Protein AF-A0A0C3QLH1-F1 (afdb_monomer_lite)

Organism: NCBI:txid1051891

Secondary structure (DSSP, 8-state):
-------EEEEPP--------------------PPPP--------TT----HHHHHHHHHHTT-HHHHHHHHHHHHHS-HHHHHHHHHHHHHHHHHHHHHHHHHHHHHHHHHHHH--TTTTS-HHHHH-TTSHHHHHHHHHHHHHHHHHHSSTT-GGGHHHHHHHHHHHHHHHS-GGGTS-TTSPPEEEE-HHHHHHHSHHHHHHHHHIIIIIT---PPP-----

Structure (mmCIF, N/CA/C/O backbone):
data_AF-A0A0C3QLH1-F1
#
_entry.id   AF-A0A0C3QLH1-F1
#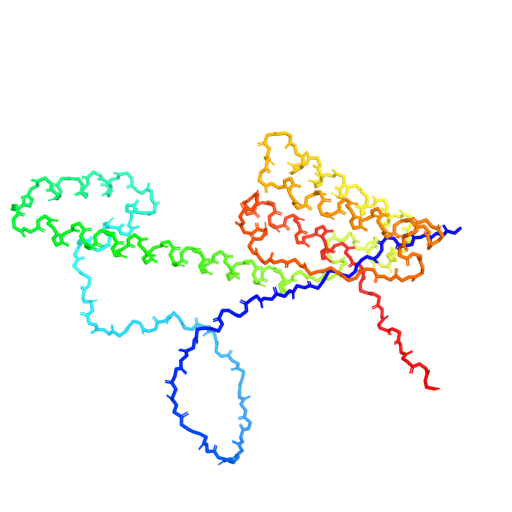
loop_
_atom_site.group_PDB
_atom_site.id
_atom_site.type_symbol
_atom_site.label_atom_id
_atom_site.label_alt_id
_atom_site.label_comp_id
_atom_site.label_asym_id
_atom_site.label_entity_id
_atom_site.label_seq_id
_atom_site.pdbx_PDB_ins_code
_atom_site.Cartn_x
_atom_site.Cartn_y
_atom_site.Cartn_z
_atom_site.occupancy
_atom_site.B_iso_or_equiv
_atom_site.auth_seq_id
_atom_site.auth_comp_id
_atom_site.auth_asym_id
_atom_site.auth_atom_id
_atom_site.pdbx_PDB_model_num
ATOM 1 N N . MET A 1 1 ? 24.870 -0.832 -23.456 1.00 26.55 1 MET A N 1
ATOM 2 C CA . MET A 1 1 ? 24.700 -1.620 -22.218 1.00 26.55 1 MET A CA 1
ATOM 3 C C . MET A 1 1 ? 23.316 -1.313 -21.671 1.00 26.55 1 MET A C 1
ATOM 5 O O . MET A 1 1 ? 23.137 -0.298 -21.014 1.00 26.55 1 MET A O 1
ATOM 9 N N . GLU A 1 2 ? 22.316 -2.106 -22.054 1.00 30.45 2 GLU A N 1
ATOM 10 C CA . GLU A 1 2 ? 20.944 -1.953 -21.558 1.00 30.45 2 GLU A CA 1
ATOM 11 C C . GLU A 1 2 ? 20.828 -2.681 -20.215 1.00 30.45 2 GLU A C 1
ATOM 13 O O . GLU A 1 2 ? 20.730 -3.904 -20.166 1.00 30.45 2 GLU A O 1
ATOM 18 N N . GLY A 1 3 ? 20.902 -1.929 -19.117 1.00 30.41 3 GLY A N 1
ATOM 19 C CA . GLY A 1 3 ? 20.600 -2.444 -17.785 1.00 30.41 3 GLY A CA 1
ATOM 20 C C . GLY A 1 3 ? 19.095 -2.649 -17.657 1.00 30.41 3 GLY A C 1
ATOM 21 O O . GLY A 1 3 ? 18.332 -1.688 -17.572 1.00 30.41 3 GLY A O 1
ATOM 22 N N . TYR A 1 4 ? 18.657 -3.903 -17.682 1.00 41.47 4 TYR A N 1
ATOM 23 C CA . TYR A 1 4 ? 17.269 -4.267 -17.439 1.00 41.47 4 TYR A CA 1
ATOM 24 C C . TYR A 1 4 ? 16.920 -3.946 -15.980 1.00 41.47 4 TYR A C 1
ATOM 26 O O . TYR A 1 4 ? 17.385 -4.625 -15.067 1.00 41.47 4 TYR A O 1
ATOM 34 N N . LEU A 1 5 ? 16.076 -2.933 -15.748 1.00 36.62 5 LEU A N 1
ATOM 35 C CA . LEU A 1 5 ? 15.410 -2.731 -14.456 1.00 36.62 5 LEU A CA 1
ATOM 36 C C . LEU A 1 5 ? 14.393 -3.849 -14.275 1.00 36.62 5 LEU A C 1
ATOM 38 O O . LEU A 1 5 ? 13.215 -3.752 -14.610 1.00 36.62 5 LEU A O 1
ATOM 42 N N . THR A 1 6 ? 14.907 -4.974 -13.831 1.00 43.41 6 THR A N 1
ATOM 43 C CA . THR A 1 6 ? 14.143 -6.163 -13.568 1.00 43.41 6 THR A CA 1
ATOM 44 C C . THR A 1 6 ? 14.597 -6.509 -12.162 1.00 43.41 6 THR A C 1
ATOM 46 O O . THR A 1 6 ? 15.665 -7.065 -11.965 1.00 43.41 6 THR A O 1
ATOM 49 N N . THR A 1 7 ? 13.840 -6.088 -11.156 1.00 42.34 7 THR A N 1
ATOM 50 C CA . THR A 1 7 ? 13.988 -6.530 -9.763 1.00 42.34 7 THR A CA 1
ATOM 51 C C . THR A 1 7 ? 12.985 -7.651 -9.528 1.00 42.34 7 THR A C 1
ATOM 53 O O . THR A 1 7 ? 11.940 -7.688 -10.179 1.00 42.34 7 THR A O 1
ATOM 56 N N . GLN A 1 8 ? 13.338 -8.657 -8.730 1.00 44.78 8 GLN A N 1
ATOM 57 C CA . GLN A 1 8 ? 12.348 -9.624 -8.257 1.00 44.78 8 GLN A CA 1
ATOM 58 C C . GLN A 1 8 ? 11.968 -9.202 -6.850 1.00 44.78 8 GLN A C 1
ATOM 60 O O . GLN A 1 8 ? 12.801 -9.203 -5.948 1.00 44.78 8 GLN A O 1
ATOM 65 N N . VAL A 1 9 ? 10.711 -8.802 -6.692 1.00 47.44 9 VAL A N 1
ATOM 66 C CA . VAL A 1 9 ? 10.134 -8.575 -5.373 1.00 47.44 9 VAL A CA 1
ATOM 67 C C . VAL A 1 9 ? 9.645 -9.922 -4.874 1.00 47.44 9 VAL A C 1
ATOM 69 O O . VAL A 1 9 ? 8.748 -10.526 -5.477 1.00 47.44 9 VAL A O 1
ATOM 72 N N . ARG A 1 10 ? 10.252 -10.402 -3.791 1.00 45.81 10 ARG A N 1
ATOM 73 C CA . ARG A 1 10 ? 9.762 -11.565 -3.066 1.00 45.81 10 ARG A CA 1
ATOM 74 C C . ARG A 1 10 ? 8.996 -11.071 -1.854 1.00 45.81 10 ARG A C 1
ATOM 76 O O . ARG A 1 10 ? 9.466 -10.240 -1.094 1.00 45.81 10 ARG A O 1
ATOM 83 N N . TRP A 1 11 ? 7.793 -11.589 -1.686 1.00 42.75 11 TRP A N 1
ATOM 84 C CA . TRP A 1 11 ? 6.928 -11.228 -0.575 1.00 42.75 11 TRP A CA 1
ATOM 85 C C . TRP A 1 11 ? 7.121 -12.278 0.510 1.00 42.75 11 TRP A C 1
ATOM 87 O O . TRP A 1 11 ? 6.922 -13.467 0.238 1.00 42.75 11 TRP A O 1
ATOM 97 N N . ARG A 1 12 ? 7.526 -11.871 1.714 1.00 35.44 12 ARG A N 1
ATOM 98 C CA . ARG A 1 12 ? 7.523 -12.755 2.881 1.00 35.44 12 ARG A CA 1
ATOM 99 C C . ARG A 1 12 ? 6.341 -12.381 3.756 1.00 35.44 12 ARG A C 1
ATOM 101 O O . ARG A 1 12 ? 6.142 -11.225 4.098 1.00 35.44 12 ARG A O 1
ATOM 108 N N . THR A 1 13 ? 5.553 -13.382 4.115 1.00 34.88 13 THR A N 1
ATOM 109 C CA . THR A 1 13 ? 4.571 -13.266 5.189 1.00 34.88 13 THR A CA 1
ATOM 110 C C . THR A 1 13 ? 5.295 -13.503 6.506 1.00 34.88 13 THR A C 1
ATOM 112 O O . THR A 1 13 ? 5.875 -14.579 6.681 1.00 34.88 13 THR A O 1
ATOM 115 N N . TRP A 1 14 ? 5.265 -12.549 7.435 1.00 32.25 14 TRP A N 1
ATOM 116 C CA . TRP A 1 14 ? 5.720 -12.828 8.793 1.00 32.25 14 TRP A CA 1
ATOM 117 C C . TRP A 1 14 ? 4.714 -13.788 9.443 1.00 32.25 14 TRP A C 1
ATOM 119 O O . TRP A 1 14 ? 3.556 -13.444 9.687 1.00 32.25 14 TRP A O 1
ATOM 129 N N . ASN A 1 15 ? 5.128 -15.041 9.646 1.00 33.44 15 ASN A N 1
ATOM 130 C CA . ASN A 1 15 ? 4.441 -15.937 10.563 1.00 33.44 15 ASN A CA 1
ATOM 131 C C . ASN A 1 15 ? 4.797 -15.454 11.966 1.00 33.44 15 ASN A C 1
ATOM 133 O O . ASN A 1 15 ? 5.912 -15.676 12.432 1.00 33.44 15 ASN A O 1
ATOM 137 N N . SER A 1 16 ? 3.860 -14.795 12.641 1.00 29.61 16 SER A N 1
ATOM 138 C CA . SER A 1 16 ? 3.919 -14.672 14.090 1.00 29.61 16 SER A CA 1
ATOM 139 C C . SER A 1 16 ? 3.695 -16.062 14.689 1.00 29.61 16 SER A C 1
ATOM 141 O O . SER A 1 16 ? 2.576 -16.475 14.990 1.00 29.61 16 SER A O 1
ATOM 143 N N . GLU A 1 17 ? 4.782 -16.821 14.819 1.00 28.77 17 GLU A N 1
ATOM 144 C CA . GLU A 1 17 ? 4.852 -17.969 15.713 1.00 28.77 17 GLU A CA 1
ATOM 145 C C . GLU A 1 17 ? 4.630 -17.461 17.142 1.00 28.77 17 GLU A C 1
ATOM 147 O O . GLU A 1 17 ? 5.546 -17.028 17.838 1.00 28.77 17 GLU A O 1
ATOM 152 N N . LEU A 1 18 ? 3.373 -17.478 17.583 1.00 28.84 18 LEU A N 1
ATOM 153 C CA . LEU A 1 18 ? 3.070 -17.533 19.004 1.00 28.84 18 LEU A CA 1
ATOM 154 C C . LEU A 1 18 ? 3.466 -18.936 19.496 1.00 28.84 18 LEU A C 1
ATOM 156 O O . LEU A 1 18 ? 3.017 -19.924 18.907 1.00 28.84 18 LEU A O 1
ATOM 160 N N . PRO A 1 19 ? 4.282 -19.061 20.557 1.00 26.22 19 PRO A N 1
ATOM 161 C CA . PRO A 1 19 ? 4.680 -20.357 21.082 1.00 26.22 19 PRO A CA 1
ATOM 162 C C . PRO A 1 19 ? 3.475 -21.016 21.759 1.00 26.22 19 PRO A C 1
ATOM 164 O O . PRO A 1 19 ? 3.123 -20.700 22.894 1.00 26.22 19 PRO A O 1
ATOM 167 N N . LEU A 1 20 ? 2.832 -21.953 21.065 1.00 29.03 20 LEU A N 1
ATOM 168 C CA . LEU A 1 20 ? 1.943 -22.917 21.701 1.00 29.03 20 LEU A CA 1
ATOM 169 C C . LEU A 1 20 ? 2.814 -24.040 22.265 1.00 29.03 20 LEU A C 1
ATOM 171 O O . LEU A 1 20 ? 3.250 -24.944 21.554 1.00 29.03 20 LEU A O 1
ATOM 175 N N . HIS A 1 21 ? 3.108 -23.952 23.560 1.00 28.12 21 HIS A N 1
ATOM 176 C CA . HIS A 1 21 ? 3.690 -25.057 24.308 1.00 28.12 21 HIS A CA 1
ATOM 177 C C . HIS A 1 21 ? 2.771 -26.287 24.258 1.00 28.12 21 HIS A C 1
ATOM 179 O O . HIS A 1 21 ? 1.633 -26.226 24.714 1.00 28.12 21 HIS A O 1
ATOM 185 N N . GLY A 1 22 ? 3.345 -27.409 23.812 1.00 31.25 22 GLY A N 1
ATOM 186 C CA . GLY A 1 22 ? 2.992 -28.766 24.231 1.00 31.25 22 GLY A CA 1
ATOM 187 C C . GLY A 1 22 ? 1.836 -29.434 23.488 1.00 31.25 22 GLY A C 1
ATOM 188 O O . GLY A 1 22 ? 0.693 -29.024 23.632 1.00 31.25 22 GLY A O 1
ATOM 189 N N . ILE A 1 23 ? 2.147 -30.518 22.764 1.00 28.67 23 ILE A N 1
ATOM 190 C CA . ILE A 1 23 ? 1.524 -31.866 22.808 1.00 28.67 23 ILE A CA 1
ATOM 191 C C . ILE A 1 23 ? 2.196 -32.725 21.700 1.00 28.67 23 ILE A C 1
ATOM 193 O O . ILE A 1 23 ? 2.563 -32.177 20.660 1.00 28.67 23 ILE A O 1
ATOM 197 N N . PRO A 1 24 ? 2.476 -34.025 21.937 1.00 29.08 24 PRO A N 1
ATOM 198 C CA . PRO A 1 24 ? 3.570 -34.740 21.282 1.00 29.08 24 PRO A CA 1
ATOM 199 C C . PRO A 1 24 ? 3.202 -35.428 19.957 1.00 29.08 24 PRO A C 1
ATOM 201 O O . PRO A 1 24 ? 2.040 -35.679 19.648 1.00 29.08 24 PRO A O 1
ATOM 204 N N . SER A 1 25 ? 4.272 -35.745 19.222 1.00 35.03 25 SER A N 1
ATOM 205 C CA . SER A 1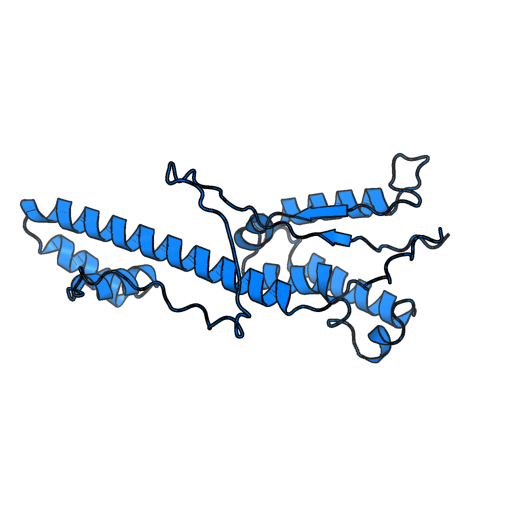 25 ? 4.351 -36.488 17.958 1.00 35.03 25 SER A CA 1
ATOM 206 C C . SER A 1 25 ? 3.614 -37.835 17.960 1.00 35.03 25 SER A C 1
ATOM 208 O O . SER A 1 25 ? 3.670 -38.564 18.950 1.00 35.03 25 SER A O 1
ATOM 210 N N . ALA A 1 26 ? 3.036 -38.206 16.813 1.00 30.05 26 ALA A N 1
ATOM 211 C CA . ALA A 1 26 ? 2.750 -39.595 16.456 1.00 30.05 26 ALA A CA 1
ATOM 212 C C . ALA A 1 26 ? 2.851 -39.805 14.932 1.00 30.05 26 ALA A C 1
ATOM 214 O O . ALA A 1 26 ? 2.303 -39.036 14.140 1.00 30.05 26 ALA A O 1
ATOM 215 N N . ASP A 1 27 ? 3.575 -40.859 14.564 1.00 26.73 27 ASP A N 1
ATOM 216 C CA . ASP A 1 27 ? 3.883 -41.324 13.216 1.00 26.73 27 ASP A CA 1
ATOM 217 C C . ASP A 1 27 ? 2.691 -41.958 12.459 1.00 26.73 27 ASP A C 1
ATOM 219 O O . ASP A 1 27 ? 1.884 -42.684 13.036 1.00 26.73 27 ASP A O 1
ATOM 223 N N . HIS A 1 28 ? 2.743 -41.814 11.121 1.00 28.23 28 HIS A N 1
ATOM 224 C CA . HIS A 1 28 ? 2.283 -42.763 10.076 1.00 28.23 28 HIS A CA 1
ATOM 225 C C . HIS A 1 28 ? 0.764 -42.888 9.731 1.00 28.23 28 HIS A C 1
ATOM 227 O O . HIS A 1 28 ? -0.087 -42.411 10.469 1.00 28.23 28 HIS A O 1
ATOM 233 N N . PRO A 1 29 ? 0.386 -43.405 8.529 1.00 44.25 29 PRO A N 1
ATOM 234 C CA . PRO A 1 29 ? 0.256 -42.627 7.287 1.00 44.25 29 PRO A CA 1
ATOM 235 C C . PRO A 1 29 ? -1.121 -42.808 6.581 1.00 44.25 29 PRO A C 1
ATOM 237 O O . PRO A 1 29 ? -1.986 -43.543 7.043 1.00 44.25 29 PRO A O 1
ATOM 240 N N . LEU A 1 30 ? -1.236 -42.213 5.381 1.00 31.61 30 LEU A N 1
ATOM 241 C CA . LEU A 1 30 ? -2.209 -42.440 4.289 1.00 31.61 30 LEU A CA 1
ATOM 242 C C . LEU A 1 30 ? -3.387 -41.454 4.144 1.00 31.61 30 LEU A C 1
ATOM 244 O O . LEU A 1 30 ? -3.953 -40.933 5.095 1.00 31.61 30 LEU A O 1
ATOM 248 N N . HIS A 1 31 ? -3.769 -41.323 2.870 1.00 28.86 31 HIS A N 1
ATOM 249 C CA . HIS A 1 31 ? -5.026 -40.847 2.288 1.00 28.86 31 HIS A CA 1
ATOM 250 C C . HIS A 1 31 ? -5.094 -39.447 1.647 1.00 28.86 31 HIS A C 1
ATOM 252 O O . HIS A 1 31 ? -5.161 -38.405 2.293 1.00 28.86 31 HIS A O 1
ATOM 258 N N . VAL A 1 32 ? -5.156 -39.508 0.309 1.00 42.62 32 VAL A N 1
ATOM 259 C CA . VAL A 1 32 ? -5.751 -38.581 -0.667 1.00 42.62 32 VAL A CA 1
ATOM 260 C C . VAL A 1 32 ? -6.733 -37.594 -0.024 1.00 42.62 32 VAL A C 1
ATOM 262 O O . VAL A 1 32 ? -7.780 -38.003 0.475 1.00 42.62 32 VAL A O 1
ATOM 265 N N . ARG A 1 33 ? -6.421 -36.292 -0.076 1.00 30.50 33 ARG A N 1
ATOM 266 C CA . ARG A 1 33 ? -7.325 -35.218 0.357 1.00 30.50 33 ARG A CA 1
ATOM 267 C C . ARG A 1 33 ? -7.884 -34.447 -0.840 1.00 30.50 33 ARG A C 1
ATOM 269 O O . ARG A 1 33 ? -7.149 -33.953 -1.688 1.00 30.50 33 ARG A O 1
ATOM 276 N N . THR A 1 34 ? -9.208 -34.372 -0.849 1.00 37.31 34 THR A N 1
ATOM 277 C CA . THR A 1 34 ? -10.099 -33.472 -1.591 1.00 37.31 34 THR A CA 1
ATOM 278 C C . THR A 1 34 ? -9.712 -31.985 -1.473 1.00 37.31 34 THR A C 1
ATOM 280 O O . THR A 1 34 ? -8.974 -31.618 -0.555 1.00 37.31 34 THR A O 1
ATOM 283 N N . PRO A 1 35 ? -10.209 -31.115 -2.381 1.00 35.00 35 PRO A N 1
ATOM 284 C CA . PRO A 1 35 ? -9.862 -29.691 -2.416 1.00 35.00 35 PRO A CA 1
ATOM 285 C C . PRO A 1 35 ? -10.222 -28.960 -1.109 1.00 35.00 35 PRO A C 1
ATOM 287 O O . PRO A 1 35 ? -11.210 -29.319 -0.462 1.00 35.00 35 PRO A O 1
ATOM 290 N N . PRO A 1 36 ? -9.447 -27.933 -0.705 1.00 37.72 36 PRO A N 1
ATOM 291 C CA . PRO A 1 36 ? -9.661 -27.247 0.557 1.00 37.72 36 PRO A CA 1
ATOM 292 C C . PRO A 1 36 ? -10.942 -26.413 0.515 1.00 37.72 36 PRO A C 1
ATOM 294 O O . PRO A 1 36 ? -11.201 -25.652 -0.417 1.00 37.72 36 PRO A O 1
ATOM 297 N N . HIS A 1 37 ? -11.728 -26.576 1.572 1.00 38.28 37 HIS A N 1
ATOM 298 C CA . HIS A 1 37 ? -12.912 -25.800 1.884 1.00 38.28 37 HIS A CA 1
ATOM 299 C C . HIS A 1 37 ? -12.589 -24.299 1.964 1.00 38.28 37 HIS A C 1
ATOM 301 O O . HIS A 1 37 ? -11.546 -23.896 2.479 1.00 38.28 37 HIS A O 1
ATOM 307 N N . THR A 1 38 ? -13.528 -23.475 1.495 1.00 39.38 38 THR A N 1
ATOM 308 C CA . THR A 1 38 ? -13.668 -22.061 1.872 1.00 39.38 38 THR A CA 1
ATOM 309 C C . THR A 1 38 ? -13.380 -21.875 3.364 1.00 39.38 38 THR A C 1
ATOM 311 O O . THR A 1 38 ? -13.923 -22.655 4.153 1.00 39.38 38 THR A O 1
ATOM 314 N N . PRO A 1 39 ? -12.582 -20.872 3.781 1.00 34.34 39 PRO A N 1
ATOM 315 C CA . PRO A 1 39 ? -12.346 -20.621 5.194 1.00 34.34 39 PRO A CA 1
ATOM 316 C C . PRO A 1 39 ? -13.683 -20.288 5.851 1.00 34.34 39 PRO A C 1
ATOM 318 O O . PRO A 1 39 ? -14.264 -19.222 5.650 1.00 34.34 39 PRO A O 1
ATOM 321 N N . SER A 1 40 ? -14.195 -21.248 6.612 1.00 35.25 40 SER A N 1
ATOM 322 C CA . SER A 1 40 ? -15.283 -21.043 7.547 1.00 35.25 40 SER A CA 1
ATOM 323 C C . SER A 1 40 ? -14.892 -19.908 8.485 1.00 35.25 40 SER A C 1
ATOM 325 O O . SER A 1 40 ? -13.804 -19.932 9.067 1.00 35.25 40 SER A O 1
ATOM 327 N N . CYS A 1 41 ? -15.795 -18.934 8.626 1.00 30.59 41 CYS A N 1
ATOM 328 C CA . CYS A 1 41 ? -15.810 -17.989 9.739 1.00 30.59 41 CYS A CA 1
ATOM 329 C C . CYS A 1 41 ? -15.425 -18.755 11.018 1.00 30.59 41 CYS A C 1
ATOM 331 O O . CYS A 1 41 ? -15.972 -19.850 11.206 1.00 30.59 41 CYS A O 1
ATOM 333 N N . PRO A 1 42 ? -14.473 -18.275 11.844 1.00 33.50 42 PRO A N 1
ATOM 334 C CA . PRO A 1 42 ? -14.092 -18.992 13.050 1.00 33.50 42 PRO A CA 1
ATOM 335 C C . PRO A 1 42 ? -15.368 -19.307 13.821 1.00 33.50 42 PRO A C 1
ATOM 337 O O . PRO A 1 42 ? -16.143 -18.405 14.147 1.00 33.50 42 PRO A O 1
ATOM 340 N N . GLN A 1 43 ? -15.622 -20.602 14.020 1.00 37.34 43 GLN A N 1
ATOM 341 C CA . GLN A 1 43 ? -16.712 -21.069 14.855 1.00 37.34 43 GLN A CA 1
ATOM 342 C C . GLN A 1 43 ? -16.438 -20.517 16.249 1.00 37.34 43 GLN A C 1
ATOM 344 O O . GLN A 1 43 ? -15.626 -21.048 17.005 1.00 37.34 43 GLN A O 1
ATOM 349 N N . PHE A 1 44 ? -17.083 -19.396 16.558 1.00 39.84 44 PHE A N 1
ATOM 350 C CA . PHE A 1 44 ? -17.228 -18.926 17.917 1.00 39.84 44 PHE A CA 1
ATOM 351 C C . PHE A 1 44 ? -17.838 -20.083 18.704 1.00 39.84 44 PHE A C 1
ATOM 353 O O . PHE A 1 44 ? -18.947 -20.528 18.406 1.00 39.84 44 PHE A O 1
ATOM 360 N N . ALA A 1 45 ? -17.107 -20.582 19.699 1.00 33.59 45 ALA A N 1
ATOM 361 C CA . ALA A 1 45 ? -17.702 -21.419 20.725 1.00 33.59 45 ALA A CA 1
ATOM 362 C C . ALA A 1 45 ? -18.961 -20.694 21.257 1.00 33.59 45 ALA A C 1
ATOM 364 O O . ALA A 1 45 ? -18.881 -19.502 21.587 1.00 33.59 45 ALA A O 1
ATOM 365 N N . PRO A 1 46 ? -20.131 -21.355 21.316 1.00 37.84 46 PRO A N 1
ATOM 366 C CA . PRO A 1 46 ? -21.399 -20.702 21.600 1.00 37.84 46 PRO A CA 1
ATOM 367 C C . PRO A 1 46 ? -21.542 -20.511 23.111 1.00 37.84 46 PRO A C 1
ATOM 369 O O . PRO A 1 46 ? -22.278 -21.232 23.774 1.00 37.84 46 PRO A O 1
ATOM 372 N N . ILE A 1 47 ? -20.811 -19.554 23.679 1.00 43.25 47 ILE A N 1
ATOM 373 C CA . ILE A 1 47 ? -21.042 -19.107 25.065 1.00 43.25 47 ILE A CA 1
ATOM 374 C C . ILE A 1 47 ? -21.620 -17.686 25.099 1.00 43.25 47 ILE A C 1
ATOM 376 O O . ILE A 1 47 ? -22.252 -17.294 26.076 1.00 43.25 47 ILE A O 1
ATOM 380 N N . TRP A 1 48 ? -21.542 -16.938 24.000 1.00 39.06 48 TRP A N 1
ATOM 381 C CA . TRP A 1 48 ? -22.080 -15.584 23.938 1.00 39.06 48 TRP A CA 1
ATOM 382 C C . TRP A 1 48 ? -23.370 -15.556 23.125 1.00 39.06 48 TRP A C 1
ATOM 384 O O . TRP A 1 48 ? -23.353 -15.426 21.903 1.00 39.06 48 TRP A O 1
ATOM 394 N N . ARG A 1 49 ? -24.517 -15.653 23.810 1.00 36.91 49 ARG A N 1
ATOM 395 C CA . ARG A 1 49 ? -25.750 -15.082 23.253 1.00 36.91 49 ARG A CA 1
ATOM 396 C C . ARG A 1 49 ? -25.513 -13.573 23.121 1.00 36.91 49 ARG A C 1
ATOM 398 O O . ARG A 1 49 ? -25.108 -12.970 24.117 1.00 36.91 49 ARG A O 1
ATOM 405 N N . PRO A 1 50 ? -25.728 -12.955 21.949 1.00 39.16 50 PRO A N 1
ATOM 406 C CA . PRO A 1 50 ? -25.557 -11.518 21.815 1.00 39.16 50 PRO A CA 1
ATOM 407 C C . PRO A 1 50 ? -26.612 -10.838 22.690 1.00 39.16 50 PRO A C 1
ATOM 409 O O . PRO A 1 50 ? -27.810 -10.933 22.427 1.00 39.16 50 PRO A O 1
ATOM 412 N N . SER A 1 51 ? -26.176 -10.190 23.769 1.00 50.62 51 SER A N 1
ATOM 413 C CA . SER A 1 51 ? -27.003 -9.169 24.398 1.00 50.62 51 SER A CA 1
ATOM 414 C C . SER A 1 51 ? -27.127 -7.996 23.413 1.00 50.62 51 SER A C 1
ATOM 416 O O . SER A 1 51 ? -26.180 -7.748 22.657 1.00 50.62 51 SER A O 1
ATOM 418 N N . PRO A 1 52 ? -28.260 -7.272 23.391 1.00 51.50 52 PRO A N 1
ATOM 419 C CA . PRO A 1 52 ? -28.466 -6.130 22.490 1.00 51.50 52 PRO A CA 1
ATOM 420 C C . PRO A 1 52 ? -27.295 -5.124 22.511 1.00 51.50 52 PRO A C 1
ATOM 422 O O . PRO A 1 52 ? -26.893 -4.619 21.467 1.00 51.50 52 PRO A O 1
ATOM 425 N N . ASN A 1 53 ? -26.631 -4.977 23.661 1.00 60.84 53 ASN A N 1
ATOM 426 C CA . ASN A 1 53 ? -25.472 -4.103 23.858 1.00 60.84 53 ASN A CA 1
ATOM 427 C C . ASN A 1 53 ? -24.225 -4.470 23.021 1.00 60.84 53 ASN A C 1
ATOM 429 O O . ASN A 1 53 ? -23.388 -3.608 22.785 1.00 60.84 53 ASN A O 1
ATOM 433 N N . ILE A 1 54 ? -24.036 -5.725 22.590 1.00 59.94 54 ILE A N 1
ATOM 434 C CA . ILE A 1 54 ? -22.831 -6.127 21.827 1.00 59.94 54 ILE A CA 1
ATOM 435 C C . ILE A 1 54 ? -22.926 -5.682 20.362 1.00 59.94 54 ILE A C 1
ATOM 437 O O . ILE A 1 54 ? -21.917 -5.303 19.765 1.00 59.94 54 ILE A O 1
ATOM 441 N N . VAL A 1 55 ? -24.133 -5.703 19.791 1.00 61.06 55 VAL A N 1
ATOM 442 C CA . VAL A 1 55 ? -24.380 -5.281 18.404 1.00 61.06 55 VAL A CA 1
ATOM 443 C C . VAL A 1 55 ? -24.176 -3.773 18.267 1.00 61.06 55 VAL A C 1
ATOM 445 O O . VAL A 1 55 ? -23.450 -3.343 17.372 1.00 61.06 55 VAL A O 1
ATOM 448 N N . GLU A 1 56 ? -24.711 -2.994 19.209 1.00 60.12 56 GLU A N 1
ATOM 449 C CA . GLU A 1 56 ? -24.515 -1.540 19.266 1.00 60.12 56 GLU A CA 1
ATOM 450 C C . GLU A 1 56 ? -23.033 -1.171 19.431 1.00 60.12 56 GLU A C 1
ATOM 452 O O . GLU A 1 56 ? -22.528 -0.293 18.737 1.00 60.12 56 GLU A O 1
ATOM 457 N N . LEU A 1 5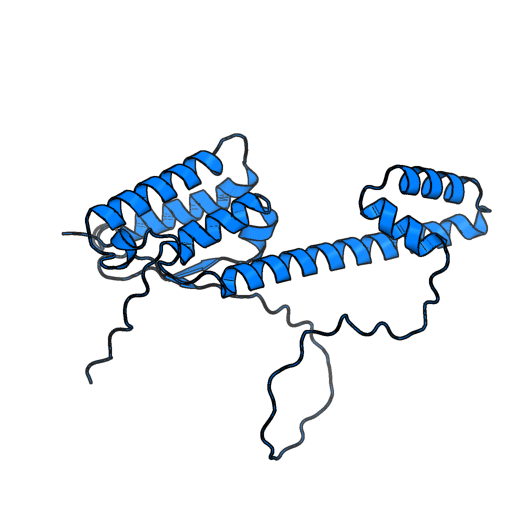7 ? -22.279 -1.891 20.271 1.00 60.66 57 LEU A N 1
ATOM 458 C CA . LEU A 1 57 ? -20.836 -1.660 20.409 1.00 60.66 57 LEU A CA 1
ATOM 459 C C . LEU A 1 57 ? -20.067 -1.942 19.109 1.00 60.66 57 LEU A C 1
ATOM 461 O O . LEU A 1 57 ? -19.155 -1.193 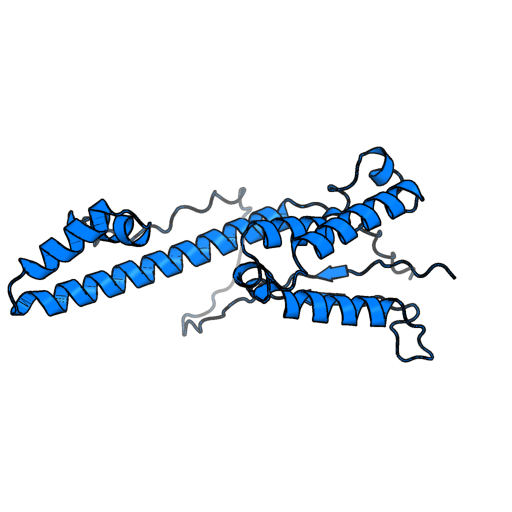18.762 1.00 60.66 57 LEU A O 1
ATOM 465 N N . GLY A 1 58 ? -20.435 -2.989 18.367 1.00 60.94 58 GLY A N 1
ATOM 466 C CA . GLY A 1 58 ? -19.843 -3.282 17.059 1.00 60.94 58 GLY A CA 1
ATOM 467 C C . GLY A 1 58 ? -20.140 -2.203 16.011 1.00 60.94 58 GLY A C 1
ATOM 468 O O . GLY A 1 58 ? -19.242 -1.805 15.269 1.00 60.94 58 GLY A O 1
ATOM 469 N N . GLN A 1 59 ? -21.374 -1.693 15.984 1.00 66.25 59 GLN A N 1
ATOM 470 C CA . GLN A 1 59 ? -21.803 -0.613 15.086 1.00 66.25 59 GLN A CA 1
ATOM 471 C C . GLN A 1 59 ? -21.112 0.715 15.420 1.00 66.25 59 GLN A C 1
ATOM 473 O O . GLN A 1 59 ? -20.630 1.402 14.521 1.00 66.25 59 GLN A O 1
ATOM 478 N N . PHE A 1 60 ? -20.951 1.029 16.707 1.00 65.00 60 PHE A N 1
ATOM 479 C CA . PHE A 1 60 ? -20.199 2.202 17.147 1.00 65.00 60 PHE A CA 1
ATOM 480 C C . PHE A 1 60 ? -18.749 2.181 16.645 1.00 65.00 60 PHE A C 1
ATOM 482 O O . PHE A 1 60 ? -18.268 3.164 16.080 1.00 65.00 60 PHE A O 1
ATOM 489 N N . PHE A 1 61 ? -18.041 1.054 16.781 1.00 69.69 61 PHE A N 1
ATOM 490 C CA . PHE A 1 61 ? -16.669 0.955 16.264 1.00 69.69 61 PHE A CA 1
ATOM 491 C C . PHE A 1 61 ? -16.598 0.938 14.730 1.00 69.69 61 PHE A C 1
ATOM 493 O O . PHE A 1 61 ? -15.577 1.340 14.162 1.00 69.69 61 PHE A O 1
ATOM 500 N N . ALA A 1 62 ? -17.698 0.585 14.061 1.00 67.38 62 ALA A N 1
ATOM 501 C CA . ALA A 1 62 ? -17.900 0.787 12.630 1.00 67.38 62 ALA A CA 1
ATOM 502 C C . ALA A 1 62 ? -18.236 2.246 12.240 1.00 67.38 62 ALA A C 1
ATOM 504 O O . ALA A 1 62 ? -18.560 2.493 11.082 1.00 67.38 62 ALA A O 1
ATOM 505 N N . GLN A 1 63 ? -18.086 3.206 13.166 1.00 75.12 63 GLN A N 1
ATOM 506 C CA . GLN A 1 63 ? -18.357 4.642 12.990 1.00 75.12 63 GLN A CA 1
ATOM 507 C C . GLN A 1 63 ? -19.847 4.991 12.813 1.00 75.12 63 GLN A C 1
ATOM 509 O O . GLN A 1 63 ? -20.173 6.026 12.234 1.00 75.12 63 GLN A O 1
ATOM 514 N N . ASP A 1 64 ? -20.762 4.167 13.329 1.00 78.06 64 ASP A N 1
ATOM 515 C CA . ASP A 1 64 ? -22.181 4.521 13.396 1.00 78.06 64 ASP A CA 1
ATOM 516 C C . ASP A 1 64 ? -22.428 5.555 14.511 1.00 78.06 64 ASP A C 1
ATOM 518 O O . ASP A 1 64 ? -22.239 5.288 15.704 1.00 78.06 64 ASP A O 1
ATOM 522 N N . ALA A 1 65 ? -22.859 6.754 14.110 1.00 75.88 65 ALA A N 1
ATOM 523 C CA . ALA A 1 65 ? -23.134 7.860 15.018 1.00 75.88 65 ALA A CA 1
ATOM 524 C C . ALA A 1 65 ? -24.284 7.555 15.994 1.00 75.88 65 ALA A C 1
ATOM 526 O O . ALA A 1 65 ? -24.197 7.933 17.163 1.00 75.88 65 ALA A O 1
ATOM 527 N N . ALA A 1 66 ? -25.323 6.835 15.554 1.00 77.69 66 ALA A N 1
ATOM 528 C CA . ALA A 1 66 ? -26.465 6.490 16.402 1.00 77.69 66 ALA A CA 1
ATOM 529 C C . ALA A 1 66 ? -26.052 5.514 17.515 1.00 77.69 66 ALA A C 1
ATOM 531 O O . ALA A 1 66 ? -26.450 5.666 18.672 1.00 77.69 66 ALA A O 1
ATOM 532 N N . ALA A 1 67 ? -25.174 4.567 17.183 1.00 74.81 67 ALA A N 1
ATOM 533 C CA . ALA A 1 67 ? -24.605 3.631 18.142 1.00 74.81 67 ALA A CA 1
ATOM 534 C C . ALA A 1 67 ? -23.679 4.319 19.166 1.00 74.81 67 ALA A C 1
ATOM 536 O O . ALA A 1 67 ? -23.629 3.916 20.329 1.00 74.81 67 ALA A O 1
ATOM 537 N N . GLY A 1 68 ? -22.979 5.391 18.773 1.00 76.12 68 GLY A N 1
ATOM 538 C CA . GLY A 1 68 ? -22.163 6.194 19.692 1.00 76.12 68 GLY A CA 1
ATOM 539 C C . GLY A 1 68 ? -22.977 6.958 20.732 1.00 76.12 68 GLY A C 1
ATOM 540 O O . GLY A 1 68 ? -22.602 6.996 21.911 1.00 76.12 68 GLY A O 1
ATOM 541 N N . THR A 1 69 ? -24.117 7.514 20.321 1.00 79.69 69 THR A N 1
ATOM 542 C CA . THR A 1 69 ? -25.073 8.144 21.238 1.00 79.69 69 THR A CA 1
ATOM 543 C C . THR A 1 69 ? -25.666 7.109 22.196 1.00 79.69 69 THR A C 1
ATOM 545 O O . THR A 1 69 ? -25.546 7.278 23.408 1.00 79.69 69 THR A O 1
ATOM 548 N N . ALA A 1 70 ? -26.166 5.980 21.679 1.00 79.88 70 ALA A N 1
ATOM 549 C CA . ALA A 1 70 ? -26.723 4.894 22.492 1.00 79.88 70 ALA A CA 1
ATOM 550 C C . ALA A 1 70 ? -25.723 4.346 23.530 1.00 79.88 70 ALA A C 1
ATOM 552 O O . ALA A 1 70 ? -26.076 4.089 24.685 1.00 79.88 70 ALA A O 1
ATOM 553 N N . MET A 1 71 ? -24.444 4.230 23.157 1.00 82.88 71 MET A N 1
ATOM 554 C CA . MET A 1 71 ? -23.381 3.791 24.061 1.00 82.88 71 MET A CA 1
ATOM 555 C C . MET A 1 71 ? -23.141 4.784 25.212 1.00 82.88 71 MET A C 1
ATOM 557 O O . MET A 1 71 ? -22.930 4.381 26.361 1.00 82.88 71 MET A O 1
ATOM 561 N N . THR A 1 72 ? -23.168 6.083 24.907 1.00 84.00 72 THR A N 1
ATOM 562 C CA . THR A 1 72 ? -22.970 7.153 25.895 1.00 84.00 72 THR A CA 1
ATOM 563 C C . THR A 1 72 ? -24.151 7.224 26.862 1.00 84.00 72 THR A C 1
ATOM 565 O O . THR A 1 72 ? -23.946 7.270 28.078 1.00 84.00 72 THR A O 1
ATOM 568 N N . ASP A 1 73 ? -25.371 7.128 26.336 1.00 84.75 73 ASP A N 1
ATOM 569 C CA . ASP A 1 73 ? -26.608 7.129 27.119 1.00 84.75 73 ASP A CA 1
ATOM 570 C C . ASP A 1 73 ? -26.683 5.909 28.045 1.00 84.75 73 ASP A C 1
ATOM 572 O O . ASP A 1 73 ? -26.995 6.031 29.232 1.00 84.75 73 ASP A O 1
ATOM 576 N N . THR A 1 74 ? -26.287 4.734 27.544 1.00 85.00 74 THR A N 1
ATOM 577 C CA . THR A 1 74 ? -26.201 3.504 28.343 1.00 85.00 74 THR A CA 1
ATOM 578 C C . THR A 1 74 ? -25.208 3.661 29.495 1.00 85.00 74 THR A C 1
ATOM 580 O O . THR A 1 74 ? -25.524 3.336 30.640 1.00 85.00 74 THR A O 1
ATOM 583 N N . LEU A 1 75 ? -24.014 4.210 29.241 1.00 85.00 75 LEU A N 1
ATOM 584 C CA . LEU A 1 75 ? -23.018 4.447 30.292 1.00 85.00 75 LEU A CA 1
ATOM 585 C C . LEU A 1 75 ? -23.505 5.461 31.345 1.00 85.00 75 LEU A C 1
ATOM 587 O O . LEU A 1 75 ? -23.184 5.323 32.532 1.00 85.00 75 LEU A O 1
ATOM 591 N N . ALA A 1 76 ? -24.271 6.472 30.927 1.00 86.94 76 ALA A N 1
ATOM 592 C CA . ALA A 1 76 ? -24.853 7.467 31.821 1.00 86.94 76 ALA A CA 1
ATOM 593 C C . ALA A 1 76 ? -25.941 6.859 32.722 1.00 86.94 76 ALA A C 1
ATOM 595 O O . ALA A 1 76 ? -25.937 7.124 33.927 1.00 86.94 76 ALA A O 1
ATOM 596 N N . ALA A 1 77 ? -26.802 6.005 32.158 1.00 88.62 77 ALA A N 1
ATOM 597 C CA . ALA A 1 77 ? -27.922 5.363 32.846 1.00 88.62 77 ALA A CA 1
ATOM 598 C C . ALA A 1 77 ? -27.515 4.205 33.781 1.00 88.62 77 ALA A C 1
ATOM 600 O O . ALA A 1 77 ? -28.278 3.835 34.675 1.00 88.62 77 ALA A O 1
ATOM 601 N N . LEU A 1 78 ? -26.324 3.623 33.603 1.00 88.38 78 LEU A N 1
ATOM 602 C CA . LEU A 1 78 ? -25.866 2.493 34.414 1.00 88.38 78 LEU A CA 1
ATOM 603 C C . LEU A 1 78 ? -25.578 2.876 35.883 1.00 88.38 78 LEU A C 1
ATOM 605 O O . LEU A 1 78 ? -24.942 3.903 36.147 1.00 88.38 78 LEU A O 1
ATOM 609 N N . PRO A 1 79 ? -25.925 2.011 36.857 1.00 92.06 79 PRO A N 1
ATOM 610 C CA . PRO A 1 79 ? -25.511 2.177 38.248 1.00 92.06 79 PRO A CA 1
ATOM 611 C C . PRO A 1 79 ? -23.978 2.208 38.390 1.00 92.06 79 PRO A C 1
ATOM 613 O O . PRO A 1 79 ? -23.292 1.472 37.671 1.00 92.06 79 PRO A O 1
ATOM 616 N N . PRO A 1 80 ? -23.408 2.969 39.349 1.00 90.00 80 PRO A N 1
ATOM 617 C CA . PRO A 1 80 ? -21.954 3.080 39.526 1.00 90.00 80 PRO A CA 1
ATOM 61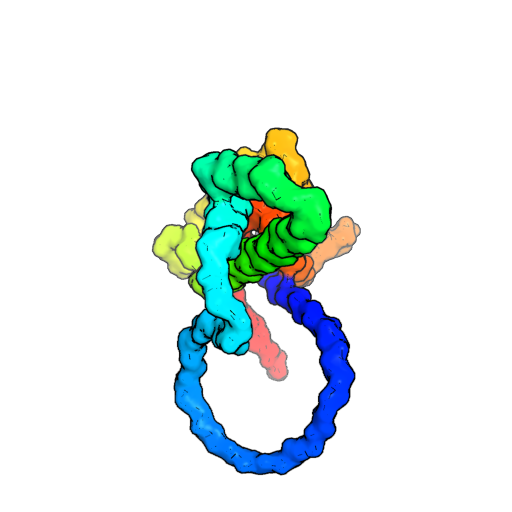8 C C . PRO A 1 80 ? -21.219 1.737 39.632 1.00 90.00 80 PRO A C 1
ATOM 620 O O . PRO A 1 80 ? -20.130 1.586 39.084 1.00 90.00 80 PRO A O 1
ATOM 623 N N . SER A 1 81 ? -21.836 0.736 40.268 1.00 90.12 81 SER A N 1
ATOM 624 C CA . SER A 1 81 ? -21.279 -0.614 40.418 1.00 90.12 81 SER A CA 1
ATOM 625 C C . SER A 1 81 ? -21.120 -1.377 39.097 1.00 90.12 81 SER A C 1
ATOM 627 O O . SER A 1 81 ? -20.284 -2.272 39.002 1.00 90.12 81 SER A O 1
ATOM 629 N N . GLN A 1 82 ? -21.896 -1.026 38.068 1.00 88.62 82 GLN A N 1
ATOM 630 C CA . GLN A 1 82 ? -21.902 -1.700 36.766 1.00 88.62 82 GLN A CA 1
ATOM 631 C C . GLN A 1 82 ? -21.114 -0.946 35.689 1.00 88.62 82 GLN A C 1
ATOM 633 O O . GLN A 1 82 ? -20.726 -1.553 34.688 1.00 88.62 82 GLN A O 1
ATOM 638 N N . LYS A 1 83 ? -20.810 0.344 35.903 1.00 86.88 83 LYS A N 1
ATOM 639 C CA . LYS A 1 83 ? -20.047 1.165 34.946 1.00 86.88 83 LYS A CA 1
ATOM 640 C C . LYS A 1 83 ? -18.689 0.548 34.616 1.00 86.88 83 LYS A C 1
ATOM 642 O O . LYS A 1 83 ? -18.352 0.415 33.446 1.00 86.88 83 LYS A O 1
ATOM 647 N N . ALA A 1 84 ? -17.954 0.075 35.625 1.00 88.25 84 ALA A N 1
ATOM 648 C CA . ALA A 1 84 ? -16.647 -0.552 35.418 1.00 88.25 84 ALA A CA 1
ATOM 649 C C . ALA A 1 84 ? -16.724 -1.822 34.547 1.00 88.25 84 ALA A C 1
ATOM 651 O O . ALA A 1 84 ? -15.869 -2.039 33.688 1.00 88.25 84 ALA A O 1
ATOM 652 N N . THR A 1 85 ? -17.752 -2.652 34.736 1.00 87.12 85 THR A N 1
ATOM 653 C CA . THR A 1 85 ? -17.976 -3.861 33.926 1.00 87.12 85 THR A CA 1
ATOM 654 C C . THR A 1 85 ? -18.330 -3.502 32.485 1.00 87.12 85 THR A C 1
ATOM 656 O O . THR A 1 85 ? -17.783 -4.093 31.556 1.00 87.12 85 THR A O 1
ATOM 659 N N . TYR A 1 86 ? -19.186 -2.498 32.286 1.00 84.88 86 TYR A N 1
ATOM 660 C CA . TYR A 1 86 ? -19.557 -2.030 30.952 1.00 84.88 86 TYR A CA 1
ATOM 661 C C . TYR A 1 86 ? -18.370 -1.411 30.198 1.00 84.88 86 TYR A C 1
ATOM 663 O O . TYR A 1 86 ? -18.148 -1.739 29.036 1.00 84.88 86 TYR A O 1
ATOM 671 N N . THR A 1 87 ? -17.524 -0.617 30.862 1.00 86.62 87 THR A N 1
ATOM 672 C CA . THR A 1 87 ? -16.292 -0.084 30.253 1.00 86.62 87 THR A CA 1
ATOM 673 C C . THR A 1 87 ? -15.309 -1.194 29.861 1.00 86.62 87 THR A C 1
ATOM 675 O O . THR A 1 87 ? -14.692 -1.127 28.797 1.00 86.62 87 THR A O 1
ATOM 678 N N . LYS A 1 88 ? -15.183 -2.262 30.663 1.00 87.50 88 LYS A N 1
ATOM 679 C CA . LYS A 1 88 ? -14.386 -3.444 30.280 1.00 87.50 88 LYS A CA 1
ATOM 680 C C . LYS A 1 88 ? -14.958 -4.139 29.042 1.00 87.50 88 LYS A C 1
ATOM 682 O O . LYS A 1 88 ? -14.191 -4.540 28.168 1.00 87.50 88 LYS A O 1
ATOM 687 N N . LEU A 1 89 ? -16.285 -4.246 28.943 1.00 86.06 89 LEU A N 1
ATOM 688 C CA . LEU A 1 89 ? -16.954 -4.800 27.764 1.00 86.06 89 LEU A CA 1
ATOM 689 C C . LEU A 1 89 ? -16.692 -3.942 26.517 1.00 86.06 89 LEU A C 1
ATOM 691 O O . LEU A 1 89 ? -16.296 -4.486 25.490 1.00 86.06 89 LEU A O 1
ATOM 695 N N . GLN A 1 90 ? -16.816 -2.614 26.615 1.00 84.94 90 GLN A N 1
ATOM 696 C CA . GLN A 1 90 ? -16.473 -1.682 25.531 1.00 84.94 90 GLN A CA 1
ATOM 697 C C . GLN A 1 90 ? -15.037 -1.885 25.038 1.00 84.94 90 GLN A C 1
ATOM 699 O O . GLN A 1 90 ? -14.806 -2.014 23.838 1.00 84.94 90 GLN A O 1
ATOM 704 N N . ALA A 1 91 ? -14.072 -1.949 25.960 1.00 83.12 91 ALA A N 1
ATOM 705 C CA . ALA A 1 91 ? -12.667 -2.161 25.622 1.00 83.12 91 ALA A CA 1
ATOM 706 C C . ALA A 1 91 ? -12.429 -3.522 24.943 1.00 83.12 91 ALA A C 1
ATOM 708 O O . ALA A 1 91 ? -11.678 -3.607 23.971 1.00 83.12 91 ALA A O 1
ATOM 709 N N . SER A 1 92 ? -13.100 -4.578 25.416 1.00 84.69 92 SER A N 1
ATOM 710 C CA . SER A 1 92 ? -13.027 -5.915 24.819 1.00 84.69 92 SER A CA 1
ATOM 711 C C . SER A 1 92 ? -13.584 -5.936 23.393 1.00 84.69 92 SER A C 1
ATOM 713 O O . SER A 1 92 ? -12.900 -6.406 22.483 1.00 84.69 92 SER A O 1
ATOM 715 N N . VAL A 1 93 ? -14.771 -5.361 23.172 1.00 82.94 93 VAL A N 1
ATOM 716 C CA . VAL A 1 93 ? -15.383 -5.280 21.836 1.00 82.94 93 VAL A CA 1
ATOM 717 C C . VAL A 1 93 ? -14.540 -4.411 20.898 1.00 82.94 93 VAL A C 1
ATOM 719 O O . VAL A 1 93 ? -14.320 -4.797 19.752 1.00 82.94 93 VAL A O 1
ATOM 722 N N . ARG A 1 94 ? -13.978 -3.296 21.388 1.00 83.31 94 ARG A N 1
ATOM 723 C CA . ARG A 1 94 ? -13.049 -2.447 20.625 1.00 83.31 94 ARG A CA 1
ATOM 724 C C . ARG A 1 94 ? -11.837 -3.229 20.133 1.00 83.31 94 ARG A C 1
ATOM 726 O O . ARG A 1 94 ? -11.471 -3.148 18.962 1.00 83.31 94 ARG A O 1
ATOM 733 N N . SER A 1 95 ? -11.210 -3.975 21.041 1.00 81.56 95 SER A N 1
ATOM 734 C CA . SER A 1 95 ? -10.034 -4.791 20.739 1.00 81.56 95 SER A CA 1
ATOM 735 C C . SER A 1 95 ? -10.356 -5.863 19.693 1.00 81.56 95 SER A C 1
ATOM 737 O O . SER A 1 95 ? -9.650 -5.992 18.689 1.00 81.56 95 SER A O 1
ATOM 739 N N . ALA A 1 96 ? -11.474 -6.574 19.869 1.00 83.31 96 ALA A N 1
ATOM 740 C CA . ALA A 1 96 ? -11.945 -7.572 18.913 1.00 83.31 96 ALA A CA 1
ATOM 741 C C . ALA A 1 96 ? -12.225 -6.964 17.528 1.00 83.31 96 ALA A C 1
ATOM 743 O O . ALA A 1 96 ? -11.804 -7.526 16.516 1.00 83.31 96 ALA A O 1
ATOM 744 N N . TYR A 1 97 ? -12.868 -5.794 17.471 1.00 84.56 97 TYR A N 1
ATOM 745 C CA . TYR A 1 97 ? -13.155 -5.095 16.219 1.00 84.56 97 TYR A CA 1
ATOM 746 C C . TYR A 1 97 ? -11.883 -4.673 15.474 1.00 84.56 97 TYR A C 1
ATOM 748 O O . TYR A 1 97 ? -11.761 -4.917 14.270 1.00 84.56 97 TYR A O 1
ATOM 756 N N . HIS A 1 98 ? -10.912 -4.071 16.169 1.00 83.69 98 HIS A N 1
ATOM 757 C CA . HIS A 1 98 ? -9.640 -3.690 15.550 1.00 83.69 98 HIS A CA 1
ATOM 758 C C . HIS A 1 98 ? -8.868 -4.916 15.056 1.00 83.69 98 HIS A C 1
ATOM 760 O O . HIS A 1 98 ? -8.362 -4.899 13.937 1.00 83.69 98 HIS A O 1
ATOM 766 N N . THR A 1 99 ? -8.859 -6.002 15.833 1.00 85.62 99 THR A N 1
ATOM 767 C CA . THR A 1 99 ? -8.218 -7.266 15.442 1.00 85.62 99 THR A CA 1
ATOM 768 C C . THR A 1 99 ? -8.859 -7.838 14.177 1.00 85.62 99 THR A C 1
ATOM 770 O O . THR A 1 99 ? -8.163 -8.150 13.212 1.00 85.62 99 THR A O 1
ATOM 773 N N . TRP A 1 100 ? -10.192 -7.918 14.139 1.00 86.00 100 TRP A N 1
ATOM 774 C CA . TRP A 1 100 ? -10.936 -8.373 12.965 1.00 86.00 100 TRP A CA 1
ATOM 775 C C . TRP A 1 100 ? -10.682 -7.489 11.738 1.00 86.00 100 TRP A C 1
ATOM 777 O O . TRP A 1 100 ? -10.456 -7.999 10.643 1.00 86.00 100 TRP A O 1
ATOM 787 N N . THR A 1 101 ? -10.656 -6.167 11.918 1.00 85.38 101 THR A N 1
ATOM 788 C CA . THR A 1 101 ? -10.405 -5.213 10.831 1.00 85.38 101 THR A CA 1
ATOM 789 C C . THR A 1 101 ? -8.998 -5.373 10.253 1.00 85.38 101 THR A C 1
ATOM 791 O O . THR A 1 101 ? -8.845 -5.400 9.031 1.00 85.38 101 THR A O 1
ATOM 794 N N . SER A 1 102 ? -7.979 -5.528 11.102 1.00 85.69 102 SER A N 1
ATOM 795 C CA . SER A 1 102 ? -6.602 -5.779 10.664 1.00 85.69 102 SER A CA 1
ATOM 796 C C . SER A 1 102 ? -6.475 -7.114 9.928 1.00 85.69 102 SER A C 1
ATOM 798 O O . SER A 1 102 ? -5.899 -7.159 8.842 1.00 85.69 102 SER A O 1
ATOM 800 N N . LEU A 1 103 ? -7.083 -8.186 10.453 1.00 88.31 103 LEU A N 1
ATOM 801 C CA . LEU A 1 103 ? -7.096 -9.499 9.796 1.00 88.31 103 LEU A CA 1
ATOM 802 C C . LEU A 1 103 ? -7.790 -9.454 8.433 1.00 88.31 103 LEU A C 1
ATOM 804 O O . LEU A 1 103 ? -7.285 -10.027 7.470 1.00 88.31 103 LEU A O 1
ATOM 808 N N . ARG A 1 104 ? -8.917 -8.742 8.328 1.00 88.19 104 ARG A N 1
ATOM 809 C CA . ARG A 1 104 ? -9.632 -8.570 7.061 1.00 88.19 104 ARG A CA 1
ATOM 810 C C . ARG A 1 104 ? -8.767 -7.845 6.032 1.00 88.19 104 ARG A C 1
ATOM 812 O O . ARG A 1 104 ? -8.640 -8.327 4.912 1.00 88.19 104 ARG A O 1
ATOM 819 N N . ARG A 1 105 ? -8.125 -6.733 6.413 1.00 87.38 105 ARG A N 1
ATOM 820 C CA . ARG A 1 105 ? -7.209 -5.984 5.531 1.00 87.38 105 ARG A CA 1
ATOM 821 C C . ARG A 1 105 ? -6.044 -6.850 5.057 1.00 87.38 105 ARG A C 1
ATOM 823 O O . ARG A 1 105 ? -5.716 -6.830 3.876 1.00 87.38 105 ARG A O 1
ATOM 830 N N . LEU A 1 106 ? -5.471 -7.652 5.951 1.00 89.38 106 LEU A N 1
ATOM 831 C CA . LEU A 1 106 ? -4.402 -8.588 5.614 1.00 89.38 106 LEU A CA 1
ATOM 832 C C . LEU A 1 106 ? -4.866 -9.671 4.627 1.00 89.38 106 LEU A C 1
ATOM 834 O O . LEU A 1 106 ? -4.154 -9.996 3.678 1.00 89.38 106 LEU A O 1
ATOM 838 N N . GLN A 1 107 ? -6.061 -10.229 4.824 1.00 89.75 107 GLN A N 1
ATOM 839 C CA . GLN A 1 107 ? -6.639 -11.208 3.902 1.00 89.75 107 GLN A CA 1
ATOM 840 C C . GLN A 1 107 ? -6.945 -10.592 2.533 1.00 89.75 107 GLN A C 1
ATOM 842 O O . GLN A 1 107 ? -6.613 -11.202 1.519 1.00 89.75 107 GLN A O 1
ATOM 847 N N . GLU A 1 108 ? -7.517 -9.384 2.495 1.00 90.62 108 GLU A N 1
ATOM 848 C CA . GLU A 1 108 ? -7.741 -8.621 1.259 1.00 90.62 108 GLU A CA 1
ATOM 849 C C . GLU A 1 108 ? -6.414 -8.394 0.513 1.00 90.62 108 GLU A C 1
ATOM 851 O O . GLU A 1 108 ? -6.320 -8.691 -0.679 1.00 90.62 108 GLU A O 1
ATOM 856 N N . PHE A 1 109 ? -5.368 -7.956 1.224 1.00 90.44 109 PHE A N 1
ATOM 857 C CA . PHE A 1 109 ? -4.023 -7.773 0.675 1.00 90.44 109 PHE A CA 1
ATOM 858 C C . PHE A 1 109 ? -3.457 -9.067 0.087 1.00 90.44 109 PHE A C 1
ATOM 860 O O . PHE A 1 109 ? -3.034 -9.086 -1.066 1.00 90.44 109 PHE A O 1
ATOM 867 N N . ARG A 1 110 ? -3.481 -10.170 0.844 1.00 90.56 110 ARG A N 1
ATOM 868 C CA . ARG A 1 110 ? -2.943 -11.462 0.388 1.00 90.56 110 ARG A CA 1
ATOM 869 C C . ARG A 1 110 ? -3.726 -12.026 -0.792 1.00 90.56 110 ARG A C 1
ATOM 871 O O . ARG A 1 110 ? -3.119 -12.583 -1.702 1.00 90.56 110 ARG A O 1
ATOM 878 N N . ALA A 1 111 ? -5.049 -11.869 -0.799 1.00 90.81 111 ALA A N 1
ATOM 879 C CA . ALA A 1 111 ? -5.891 -12.287 -1.911 1.00 90.81 111 ALA A CA 1
ATOM 880 C C . ALA A 1 111 ? -5.569 -11.493 -3.184 1.00 90.81 111 ALA A C 1
ATOM 882 O O . ALA A 1 111 ? -5.403 -12.094 -4.245 1.00 90.81 111 ALA A O 1
ATOM 883 N N . PHE A 1 112 ? -5.422 -10.168 -3.072 1.00 90.62 112 PHE A N 1
ATOM 884 C CA . PHE A 1 112 ? -5.049 -9.320 -4.202 1.00 90.62 112 PHE A CA 1
ATOM 885 C C . PHE A 1 112 ? -3.633 -9.629 -4.695 1.00 90.62 112 PHE A C 1
ATOM 887 O O . PHE A 1 112 ? -3.415 -9.883 -5.875 1.00 90.62 112 PHE A O 1
ATOM 894 N N . LEU A 1 113 ? -2.675 -9.746 -3.777 1.00 90.00 113 LEU A N 1
ATOM 895 C CA . LEU A 1 113 ? -1.316 -10.142 -4.111 1.00 90.00 113 LEU A CA 1
ATOM 896 C C . LEU A 1 113 ? -1.277 -11.504 -4.814 1.00 90.00 113 LEU A C 1
ATOM 898 O O . LEU A 1 113 ? -0.496 -11.671 -5.748 1.00 90.00 113 LEU A O 1
ATOM 902 N N . ALA A 1 114 ? -2.084 -12.480 -4.395 1.00 89.56 114 ALA A N 1
ATOM 903 C CA . ALA A 1 114 ? -2.143 -13.801 -5.018 1.00 89.56 114 ALA A CA 1
ATOM 904 C C . ALA A 1 114 ? -2.773 -13.770 -6.420 1.00 89.56 114 ALA A C 1
ATOM 906 O O . ALA A 1 114 ? -2.280 -14.464 -7.311 1.00 89.56 114 ALA A O 1
ATOM 907 N N . SER A 1 115 ? -3.817 -12.963 -6.631 1.00 90.56 115 SER A N 1
ATOM 908 C CA . SER A 1 115 ? -4.507 -12.861 -7.921 1.00 90.56 115 SER A CA 1
ATOM 909 C C . SER A 1 115 ? -3.729 -12.043 -8.958 1.00 90.56 115 SER A C 1
ATOM 911 O O . SER A 1 115 ? -3.810 -12.337 -10.155 1.00 90.56 115 SER A O 1
ATOM 913 N N . THR A 1 116 ? -2.916 -11.070 -8.531 1.00 89.81 116 THR A N 1
ATOM 914 C CA . THR A 1 116 ? -2.081 -10.281 -9.444 1.00 89.81 116 THR A CA 1
ATOM 915 C C . THR A 1 116 ? -1.007 -11.159 -10.083 1.00 89.81 116 THR A C 1
ATOM 917 O O . THR A 1 116 ? -0.073 -11.636 -9.431 1.00 89.81 116 THR A O 1
ATOM 920 N N . THR A 1 117 ? -1.118 -11.361 -11.394 1.00 88.38 117 THR A N 1
ATOM 921 C CA . THR A 1 117 ? -0.148 -12.128 -12.186 1.00 88.38 117 THR A CA 1
ATOM 922 C C . THR A 1 117 ? 0.911 -11.191 -12.783 1.00 88.38 117 THR A C 1
ATOM 924 O O . THR A 1 117 ? 0.556 -10.115 -13.266 1.00 88.38 117 THR A O 1
ATOM 927 N N . PRO A 1 118 ? 2.204 -11.569 -12.796 1.00 86.62 118 PRO A N 1
ATOM 928 C CA . PRO A 1 118 ? 3.243 -10.775 -13.449 1.00 86.62 118 PRO A CA 1
ATOM 929 C C . PRO A 1 118 ? 2.920 -10.474 -14.921 1.00 86.62 118 PRO A C 1
ATOM 931 O O . PRO A 1 118 ? 2.563 -11.372 -15.682 1.00 86.62 118 PRO A O 1
ATOM 934 N N . GLY A 1 119 ? 3.028 -9.208 -15.319 1.00 83.56 119 GLY A N 1
ATOM 935 C CA . GLY A 1 119 ? 2.732 -8.710 -16.665 1.00 83.56 119 GLY A CA 1
ATOM 936 C C . GLY A 1 119 ? 1.240 -8.507 -16.963 1.00 83.56 119 GLY A C 1
ATOM 937 O O . GLY A 1 119 ? 0.901 -7.994 -18.032 1.00 83.56 119 GLY A O 1
ATOM 938 N N . ALA A 1 120 ? 0.336 -8.876 -16.048 1.00 86.25 120 ALA A N 1
ATOM 939 C CA . ALA A 1 120 ? -1.107 -8.751 -16.256 1.00 86.25 120 ALA A CA 1
ATOM 940 C C . ALA A 1 120 ? -1.598 -7.296 -16.273 1.00 86.25 120 ALA A C 1
ATOM 942 O O . ALA A 1 120 ? -2.636 -7.018 -16.872 1.00 86.25 120 ALA A O 1
ATOM 943 N N . SER A 1 121 ? -0.844 -6.366 -15.687 1.00 87.69 121 SER A N 1
ATOM 944 C CA . SER A 1 121 ? -1.201 -4.942 -15.686 1.00 87.69 121 SER A CA 1
ATOM 945 C C . SER A 1 121 ? -0.791 -4.222 -16.977 1.00 87.69 121 SER A C 1
ATOM 947 O O . SER A 1 121 ? -1.158 -3.063 -17.165 1.00 87.69 121 SER A O 1
ATOM 949 N N . LEU A 1 122 ? -0.054 -4.895 -17.873 1.00 89.25 122 LEU A N 1
ATOM 950 C CA . LEU A 1 122 ? 0.282 -4.379 -19.201 1.00 89.25 122 LEU A CA 1
ATOM 951 C C . LEU A 1 122 ? -0.847 -4.623 -20.204 1.00 89.25 122 LEU A C 1
ATOM 953 O O . LEU A 1 122 ? -1.532 -5.654 -20.140 1.00 89.25 122 LEU A O 1
ATOM 957 N N . THR A 1 123 ? -0.994 -3.715 -21.170 1.00 91.00 123 THR A N 1
ATOM 958 C CA . THR A 1 123 ? -1.884 -3.918 -22.322 1.00 91.00 123 THR A CA 1
ATOM 959 C C . THR A 1 123 ? -1.500 -5.186 -23.101 1.00 91.00 123 THR A C 1
ATOM 961 O O . THR A 1 123 ? -0.325 -5.557 -23.121 1.00 91.00 123 THR A O 1
ATOM 964 N N . PRO A 1 124 ? -2.448 -5.880 -23.765 1.00 90.94 124 PRO A N 1
ATOM 965 C CA . PRO A 1 124 ? -2.136 -7.112 -24.494 1.00 90.94 124 PRO A CA 1
ATOM 966 C C . PRO A 1 124 ? -0.964 -6.990 -25.493 1.00 90.94 124 PRO A C 1
ATOM 968 O O . PRO A 1 124 ? -0.110 -7.876 -25.474 1.00 90.94 124 PRO A O 1
ATOM 971 N N . PRO A 1 125 ? -0.829 -5.899 -26.283 1.00 88.56 125 PRO A N 1
ATOM 972 C CA . PRO A 1 125 ? 0.322 -5.717 -27.175 1.00 88.56 125 PRO A CA 1
ATOM 973 C C . PRO A 1 125 ? 1.651 -5.489 -26.437 1.00 88.56 125 PRO A C 1
ATOM 975 O O . PRO A 1 125 ? 2.695 -5.967 -26.868 1.00 88.56 125 PRO A O 1
ATOM 978 N N . ALA A 1 126 ? 1.636 -4.781 -25.305 1.00 87.12 126 ALA A N 1
ATOM 979 C CA . ALA A 1 126 ? 2.825 -4.619 -24.466 1.00 87.12 126 ALA A CA 1
ATOM 980 C C . ALA A 1 126 ? 3.201 -5.918 -23.734 1.00 87.12 126 ALA A C 1
ATOM 982 O O . ALA A 1 126 ? 4.366 -6.155 -23.420 1.00 87.12 126 ALA A O 1
ATOM 983 N N . ARG A 1 127 ? 2.217 -6.775 -23.453 1.00 87.94 127 ARG A N 1
ATOM 984 C CA . ARG A 1 127 ? 2.421 -8.064 -22.791 1.00 87.94 127 ARG A CA 1
ATOM 985 C C . ARG A 1 127 ? 3.006 -9.117 -23.728 1.00 87.94 127 ARG A C 1
ATOM 987 O O . ARG A 1 127 ? 3.766 -9.956 -23.258 1.00 87.94 127 ARG A O 1
ATOM 994 N N . SER A 1 128 ? 2.659 -9.090 -25.017 1.00 88.62 128 SER A N 1
ATOM 995 C CA . SER A 1 128 ? 3.157 -10.074 -25.988 1.00 88.62 128 SER A CA 1
ATOM 996 C C . SER A 1 128 ? 4.665 -9.977 -26.211 1.00 88.62 128 SER A C 1
ATOM 998 O O . SER A 1 128 ? 5.316 -11.005 -26.361 1.00 88.62 128 SER A O 1
ATOM 1000 N N . ASP A 1 129 ? 5.219 -8.762 -26.186 1.00 86.75 129 ASP A N 1
ATOM 1001 C CA . ASP A 1 129 ? 6.664 -8.532 -26.147 1.00 86.75 129 ASP A CA 1
ATOM 1002 C C . ASP A 1 129 ? 7.010 -7.573 -24.998 1.00 86.75 129 ASP A C 1
ATOM 1004 O O . ASP A 1 129 ? 6.992 -6.345 -25.165 1.00 86.75 129 ASP A O 1
ATOM 1008 N N . PRO A 1 130 ? 7.370 -8.118 -23.825 1.00 83.00 130 PRO A N 1
ATOM 1009 C CA . PRO A 1 130 ? 7.693 -7.305 -22.667 1.00 83.00 130 PRO A CA 1
ATOM 1010 C C . PRO A 1 130 ? 8.987 -6.497 -22.808 1.00 83.00 130 PRO A C 1
ATOM 1012 O O . PRO A 1 130 ? 9.219 -5.592 -21.998 1.00 83.00 130 PRO A O 1
ATOM 1015 N N . HIS A 1 131 ? 9.837 -6.800 -23.791 1.00 83.62 131 HIS A N 1
ATOM 1016 C CA . HIS A 1 131 ? 11.066 -6.058 -24.063 1.00 83.62 131 HIS A CA 1
ATOM 1017 C C . HIS A 1 131 ? 10.863 -4.930 -25.071 1.00 83.62 131 HIS A C 1
ATOM 1019 O O . HIS A 1 131 ? 11.733 -4.057 -25.160 1.00 83.62 131 HIS A O 1
ATOM 1025 N N . SER A 1 132 ? 9.712 -4.909 -25.749 1.00 87.88 132 SER A N 1
ATOM 1026 C CA . SER A 1 132 ? 9.367 -3.896 -26.738 1.00 87.88 132 SER A CA 1
ATOM 1027 C C . SER A 1 132 ? 9.472 -2.468 -26.179 1.00 87.88 132 SER A C 1
ATOM 1029 O O . SER A 1 132 ? 9.201 -2.222 -24.994 1.00 87.88 132 SER A O 1
ATOM 1031 N N . PRO A 1 133 ? 9.795 -1.479 -27.033 1.00 90.56 133 PRO A N 1
ATOM 1032 C CA . PRO A 1 133 ? 9.734 -0.067 -26.660 1.00 90.56 133 PRO A CA 1
ATOM 1033 C C . PRO A 1 133 ? 8.359 0.342 -26.114 1.00 90.56 133 PRO A C 1
ATOM 1035 O O . PRO A 1 133 ? 8.284 1.152 -25.193 1.00 90.56 133 PRO A O 1
ATOM 1038 N N . LEU A 1 134 ? 7.282 -0.262 -26.631 1.00 91.00 134 LEU A N 1
ATOM 1039 C CA . LEU A 1 134 ? 5.915 -0.051 -26.157 1.00 91.00 134 LEU A CA 1
ATOM 1040 C C . LEU A 1 134 ? 5.756 -0.486 -24.695 1.00 91.00 134 LEU A C 1
ATOM 1042 O O . LEU A 1 134 ? 5.307 0.304 -23.868 1.00 91.00 134 LEU A O 1
ATOM 1046 N N . ALA A 1 135 ? 6.178 -1.706 -24.357 1.00 88.44 135 ALA A N 1
ATOM 1047 C CA . ALA A 1 135 ? 6.099 -2.220 -22.994 1.00 88.44 135 ALA A CA 1
ATOM 1048 C C . ALA A 1 135 ? 6.963 -1.412 -22.020 1.00 88.44 135 ALA A C 1
ATOM 1050 O O . ALA A 1 135 ? 6.545 -1.131 -20.897 1.00 88.44 135 ALA A O 1
ATOM 1051 N N . ARG A 1 136 ? 8.160 -0.993 -22.452 1.00 88.19 136 ARG A N 1
ATOM 1052 C CA . ARG A 1 136 ? 9.041 -0.118 -21.662 1.00 88.19 136 ARG A CA 1
ATOM 1053 C C . ARG A 1 136 ? 8.383 1.240 -21.390 1.00 88.19 136 ARG A C 1
ATOM 1055 O O . ARG A 1 136 ? 8.390 1.686 -20.244 1.00 88.19 136 ARG A O 1
ATOM 1062 N N . LYS A 1 137 ? 7.784 1.858 -22.414 1.00 91.94 137 LYS A N 1
ATOM 1063 C CA . LYS A 1 137 ? 7.051 3.126 -22.293 1.00 91.94 137 LYS A CA 1
ATOM 1064 C C . LYS A 1 137 ? 5.870 2.995 -21.334 1.00 91.94 137 LYS A C 1
ATOM 1066 O O . LYS A 1 137 ? 5.737 3.806 -20.426 1.00 91.94 137 LYS A O 1
ATOM 1071 N N . GLU A 1 138 ? 5.062 1.950 -21.483 1.00 92.75 138 GLU A N 1
ATOM 1072 C CA . GLU A 1 138 ? 3.891 1.733 -20.633 1.00 92.75 138 GLU A CA 1
ATOM 1073 C C . GLU A 1 138 ? 4.276 1.525 -19.159 1.00 92.75 138 GLU A C 1
ATOM 1075 O O . GLU A 1 138 ? 3.663 2.115 -18.268 1.00 92.75 138 GLU A O 1
ATOM 1080 N N . ARG A 1 139 ? 5.329 0.737 -18.889 1.00 90.06 139 ARG A N 1
ATOM 1081 C CA . ARG A 1 139 ? 5.864 0.564 -17.529 1.00 90.06 139 ARG A CA 1
ATOM 1082 C C . ARG A 1 139 ? 6.324 1.885 -16.927 1.00 90.06 139 ARG A C 1
ATOM 1084 O O . ARG A 1 139 ? 5.995 2.161 -15.777 1.00 90.06 139 ARG A O 1
ATOM 1091 N N . LEU A 1 140 ? 7.046 2.697 -17.699 1.00 90.38 140 LEU A N 1
ATOM 1092 C CA . LEU A 1 140 ? 7.511 4.005 -17.248 1.00 90.38 140 LEU A CA 1
ATOM 1093 C C . LEU A 1 140 ? 6.330 4.926 -16.918 1.00 90.38 140 LEU A C 1
ATOM 1095 O O . LEU A 1 140 ? 6.286 5.484 -15.831 1.00 90.38 140 LEU A O 1
ATOM 1099 N N . GLU A 1 141 ? 5.342 5.038 -17.807 1.00 93.44 141 GLU A N 1
ATOM 1100 C CA . GLU A 1 141 ? 4.169 5.896 -17.594 1.00 93.44 141 GLU A CA 1
ATOM 1101 C C . GLU A 1 141 ? 3.337 5.486 -16.375 1.00 93.44 141 GLU A C 1
ATOM 1103 O O . GLU A 1 141 ? 2.798 6.344 -15.672 1.00 93.44 141 GLU A O 1
ATOM 1108 N N . ARG A 1 142 ? 3.193 4.182 -16.125 1.00 92.88 142 ARG A N 1
ATOM 1109 C CA . ARG A 1 142 ? 2.513 3.668 -14.928 1.00 92.88 142 ARG A CA 1
ATOM 1110 C C . ARG A 1 142 ? 3.312 3.971 -13.666 1.00 92.88 142 ARG A C 1
ATOM 1112 O O . ARG A 1 142 ? 2.767 4.549 -12.730 1.00 92.88 142 ARG A O 1
ATOM 1119 N N . PHE A 1 143 ? 4.613 3.698 -13.692 1.00 92.00 143 PHE A N 1
ATOM 1120 C CA . PHE A 1 143 ? 5.492 3.954 -12.559 1.00 92.00 143 PHE A CA 1
ATOM 1121 C C . PHE A 1 143 ? 5.572 5.446 -12.204 1.00 92.00 143 PHE A C 1
ATOM 1123 O O . PHE A 1 143 ? 5.475 5.816 -11.037 1.00 92.00 143 PHE A O 1
ATOM 1130 N N . THR A 1 144 ? 5.663 6.323 -13.206 1.00 93.00 144 THR A N 1
ATOM 1131 C CA . THR A 1 144 ? 5.622 7.776 -13.005 1.00 93.00 144 THR A CA 1
ATOM 1132 C C . THR A 1 144 ? 4.293 8.221 -12.401 1.00 93.00 144 THR A C 1
ATOM 1134 O O . THR A 1 144 ? 4.291 9.035 -11.481 1.00 93.00 144 THR A O 1
ATOM 1137 N N . ARG A 1 145 ? 3.158 7.675 -12.862 1.00 94.25 145 ARG A N 1
ATOM 1138 C CA . ARG A 1 145 ? 1.848 7.960 -12.254 1.00 94.25 145 ARG A CA 1
ATOM 1139 C C . ARG A 1 145 ? 1.783 7.510 -10.797 1.00 94.25 145 ARG A C 1
ATOM 1141 O O . ARG A 1 145 ? 1.302 8.273 -9.967 1.00 94.25 145 ARG A O 1
ATOM 1148 N N . PHE A 1 146 ? 2.313 6.332 -10.482 1.00 93.56 146 PHE A N 1
ATOM 1149 C CA . PHE A 1 146 ? 2.375 5.813 -9.117 1.00 93.56 146 PHE A CA 1
ATOM 1150 C C . PHE A 1 146 ? 3.204 6.712 -8.186 1.00 93.56 146 PHE A C 1
ATOM 1152 O O . PHE A 1 146 ? 2.719 7.109 -7.127 1.00 93.56 146 PHE A O 1
ATOM 1159 N N . ILE A 1 147 ? 4.409 7.114 -8.606 1.00 93.50 147 ILE A N 1
ATOM 1160 C CA . ILE A 1 147 ? 5.242 8.064 -7.848 1.00 93.50 147 ILE A CA 1
ATOM 1161 C C . ILE A 1 147 ? 4.498 9.388 -7.660 1.00 93.50 147 ILE A C 1
ATOM 1163 O O . ILE A 1 147 ? 4.413 9.897 -6.548 1.00 93.50 147 ILE A O 1
ATOM 1167 N N . ASN A 1 148 ? 3.910 9.935 -8.723 1.00 93.50 148 ASN A N 1
ATOM 1168 C CA . ASN A 1 148 ? 3.211 11.214 -8.637 1.00 93.50 148 ASN A CA 1
ATOM 1169 C C . ASN A 1 148 ? 1.950 11.147 -7.766 1.00 93.50 148 ASN A C 1
ATOM 1171 O O . ASN A 1 148 ? 1.564 12.162 -7.199 1.00 93.50 148 ASN A O 1
ATOM 1175 N N . ALA A 1 149 ? 1.303 9.992 -7.642 1.00 92.75 149 ALA A N 1
ATOM 1176 C CA . ALA A 1 149 ? 0.130 9.843 -6.790 1.00 92.75 149 ALA A CA 1
ATOM 1177 C C . ALA A 1 149 ? 0.503 9.697 -5.307 1.00 92.75 149 ALA A C 1
ATOM 1179 O O . ALA A 1 149 ? -0.170 10.269 -4.453 1.00 92.75 149 ALA A O 1
ATOM 1180 N N . PHE A 1 150 ? 1.574 8.957 -4.998 1.00 93.19 150 PHE A N 1
ATOM 1181 C CA . PHE A 1 150 ? 1.835 8.500 -3.630 1.00 93.19 150 PHE A CA 1
ATOM 1182 C C . PHE A 1 150 ? 3.159 8.966 -3.028 1.00 93.19 150 PHE A C 1
ATOM 1184 O O . PHE A 1 150 ? 3.350 8.791 -1.834 1.00 93.19 150 PHE A O 1
ATOM 1191 N N . CYS A 1 151 ? 4.066 9.571 -3.789 1.00 92.56 151 CYS A N 1
ATOM 1192 C CA . CYS A 1 151 ? 5.317 10.146 -3.284 1.00 92.56 151 CYS A CA 1
ATOM 1193 C C . CYS A 1 151 ? 5.203 11.677 -3.161 1.00 92.56 151 CYS A C 1
ATOM 1195 O O . CYS A 1 151 ? 6.097 12.421 -3.562 1.00 92.56 151 CYS A O 1
ATOM 1197 N N . GLN A 1 152 ? 4.066 12.160 -2.651 1.00 90.50 152 GLN A N 1
ATOM 1198 C CA . GLN A 1 152 ? 3.801 13.587 -2.483 1.00 90.50 152 GLN A CA 1
ATOM 1199 C C . GLN A 1 152 ? 4.144 14.053 -1.061 1.00 90.50 152 GLN A C 1
ATOM 1201 O O . GLN A 1 152 ? 4.042 13.268 -0.114 1.00 90.50 152 GLN A O 1
ATOM 1206 N N . PRO A 1 153 ? 4.479 15.341 -0.853 1.00 85.06 153 PRO A N 1
ATOM 1207 C CA . PRO A 1 153 ? 4.680 15.892 0.491 1.00 85.06 153 PRO A CA 1
ATOM 1208 C C . PRO A 1 153 ? 3.462 15.707 1.410 1.00 85.06 153 PRO A C 1
ATOM 1210 O O . PRO A 1 153 ? 3.613 15.562 2.618 1.00 85.06 153 PRO A O 1
ATOM 1213 N N . GLY A 1 154 ? 2.253 15.674 0.833 1.00 83.62 154 GLY A N 1
ATOM 1214 C CA . GLY A 1 154 ? 0.997 15.452 1.557 1.00 83.62 154 GLY A CA 1
ATOM 1215 C C . GLY A 1 154 ? 0.743 14.005 1.998 1.00 83.62 154 GLY A C 1
ATOM 1216 O O . GLY A 1 154 ? -0.215 13.763 2.725 1.00 83.62 154 GLY A O 1
ATOM 1217 N N . THR A 1 155 ? 1.579 13.046 1.589 1.00 82.88 155 THR A N 1
ATOM 1218 C CA . THR A 1 155 ? 1.447 11.620 1.931 1.00 82.88 155 THR A CA 1
ATOM 1219 C C . THR A 1 155 ? 2.727 11.101 2.598 1.00 82.88 155 THR A C 1
ATOM 1221 O O . THR A 1 155 ? 3.418 10.268 2.020 1.00 82.88 155 THR A O 1
ATOM 1224 N N . PRO A 1 156 ? 3.085 11.571 3.809 1.00 86.50 156 PRO A N 1
ATOM 1225 C CA . PRO A 1 156 ? 4.355 11.210 4.446 1.00 86.50 156 PRO A CA 1
ATOM 1226 C C . PRO A 1 156 ? 4.464 9.722 4.812 1.00 86.50 156 PRO A C 1
ATOM 1228 O O . PRO A 1 156 ? 5.566 9.188 4.888 1.00 86.50 156 PRO A O 1
ATOM 1231 N N . GLY A 1 157 ? 3.337 9.026 5.006 1.00 88.44 157 GLY A N 1
ATOM 1232 C CA . GLY A 1 157 ? 3.331 7.612 5.405 1.00 88.44 157 GLY A CA 1
ATOM 1233 C C . GLY A 1 157 ? 3.983 6.663 4.390 1.00 88.44 157 GLY A C 1
ATOM 1234 O O . GLY A 1 157 ? 4.495 5.612 4.772 1.00 88.44 157 GLY A O 1
ATOM 1235 N N . THR A 1 158 ? 4.024 7.039 3.110 1.00 91.94 158 THR A N 1
ATOM 1236 C CA . THR A 1 158 ? 4.628 6.252 2.022 1.00 91.94 158 THR A CA 1
ATOM 1237 C C . THR A 1 158 ? 6.097 6.585 1.775 1.00 91.94 158 THR A C 1
ATOM 1239 O O . THR A 1 158 ? 6.760 5.861 1.032 1.00 91.94 158 THR A O 1
ATOM 1242 N N . HIS A 1 159 ? 6.636 7.648 2.381 1.00 91.38 159 HIS A N 1
ATOM 1243 C CA . HIS A 1 159 ? 8.007 8.102 2.117 1.00 91.38 159 HIS A CA 1
ATOM 1244 C C . HIS A 1 159 ? 9.060 7.028 2.418 1.00 91.38 159 HIS A C 1
ATOM 1246 O O . HIS A 1 159 ? 9.872 6.780 1.528 1.00 91.38 159 HIS A O 1
ATOM 1252 N N . PRO A 1 160 ? 9.013 6.294 3.552 1.00 90.00 160 PRO A N 1
ATOM 1253 C CA . PRO A 1 160 ? 9.996 5.240 3.822 1.00 90.00 160 PRO A CA 1
ATOM 1254 C C . PRO A 1 160 ? 10.022 4.147 2.745 1.00 90.00 160 PRO A C 1
ATOM 1256 O O . PRO A 1 160 ? 11.084 3.642 2.378 1.00 90.00 160 PRO A O 1
ATOM 1259 N N . PHE A 1 161 ? 8.855 3.807 2.185 1.00 91.38 161 PHE A N 1
ATOM 1260 C CA . PHE A 1 161 ? 8.762 2.862 1.074 1.00 91.38 161 PHE A CA 1
ATOM 1261 C C . PHE A 1 161 ? 9.451 3.409 -0.186 1.00 91.38 161 PHE A C 1
ATOM 1263 O O . PHE A 1 161 ? 10.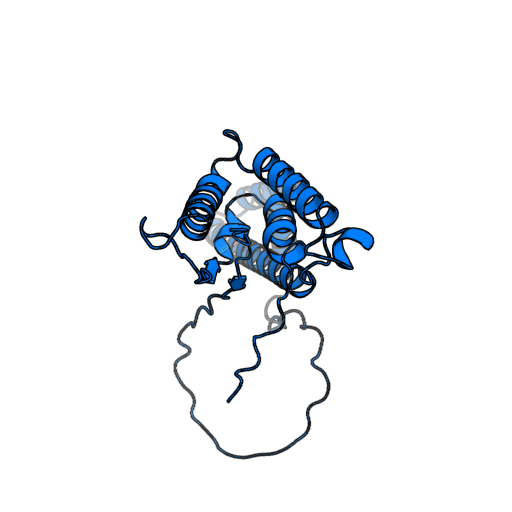221 2.690 -0.825 1.00 91.38 161 PHE A O 1
ATOM 1270 N N . PHE A 1 162 ? 9.207 4.674 -0.542 1.00 93.00 162 PHE A N 1
ATOM 1271 C CA . PHE A 1 162 ? 9.806 5.289 -1.730 1.00 93.00 162 PHE A CA 1
ATOM 1272 C C . PHE A 1 162 ? 11.309 5.542 -1.584 1.00 93.00 162 PHE A C 1
ATOM 1274 O O . PHE A 1 162 ? 12.039 5.384 -2.562 1.00 93.00 162 PHE A O 1
ATOM 1281 N N . GLU A 1 163 ? 11.792 5.863 -0.385 1.00 91.94 163 GLU A N 1
ATOM 1282 C CA . GLU A 1 163 ? 13.224 5.967 -0.089 1.00 91.94 163 GLU A CA 1
ATOM 1283 C C . GLU A 1 163 ? 13.930 4.618 -0.271 1.00 91.94 163 GLU A C 1
ATOM 1285 O O . GLU A 1 163 ? 14.945 4.534 -0.970 1.00 91.94 163 GLU A O 1
ATOM 1290 N N . GLY A 1 164 ? 13.355 3.543 0.281 1.00 90.69 164 GLY A N 1
ATOM 1291 C CA . GLY A 1 164 ? 13.860 2.183 0.088 1.00 90.69 164 GLY A CA 1
ATOM 1292 C C . GLY A 1 164 ? 13.847 1.760 -1.383 1.00 90.69 164 GLY A C 1
ATOM 1293 O O . GLY A 1 164 ? 14.848 1.258 -1.902 1.00 90.69 164 GLY A O 1
ATOM 1294 N N . LEU A 1 165 ? 12.746 2.036 -2.087 1.00 91.19 165 LEU A N 1
ATOM 1295 C CA . LEU A 1 165 ? 12.611 1.753 -3.514 1.00 91.19 165 LEU A CA 1
ATOM 1296 C C . LEU A 1 165 ? 13.640 2.527 -4.351 1.00 91.19 165 LEU A C 1
ATOM 1298 O O . LEU A 1 165 ? 14.260 1.948 -5.243 1.00 91.19 165 LEU A O 1
ATOM 1302 N N . TYR A 1 166 ? 13.858 3.811 -4.060 1.00 91.88 166 TYR A N 1
ATOM 1303 C CA . TYR A 1 166 ? 14.877 4.621 -4.727 1.00 91.88 166 TYR A CA 1
ATOM 1304 C C . TYR A 1 166 ? 16.275 4.044 -4.511 1.00 91.88 166 TYR A C 1
ATOM 1306 O O . TYR A 1 166 ? 17.009 3.857 -5.482 1.00 91.88 166 TYR A O 1
ATOM 1314 N N . GLY A 1 167 ? 16.629 3.712 -3.266 1.00 91.69 167 GLY A N 1
ATOM 1315 C CA . GLY A 1 167 ? 17.917 3.099 -2.940 1.00 91.69 167 GLY A CA 1
ATOM 1316 C C . GLY A 1 167 ? 18.146 1.808 -3.724 1.00 91.69 167 GLY A C 1
ATOM 1317 O O . GLY A 1 167 ? 19.189 1.634 -4.354 1.00 91.69 167 GLY A O 1
ATOM 1318 N N . LEU A 1 168 ? 17.135 0.945 -3.784 1.00 90.38 168 LEU A N 1
ATOM 1319 C CA . LEU A 1 168 ? 17.195 -0.306 -4.531 1.00 90.38 168 LEU A CA 1
ATOM 1320 C C . LEU A 1 168 ? 17.347 -0.094 -6.043 1.00 90.38 168 LEU A C 1
ATOM 1322 O O . LEU A 1 168 ? 18.209 -0.714 -6.667 1.00 90.38 168 LEU A O 1
ATOM 1326 N N . LEU A 1 169 ? 16.552 0.794 -6.645 1.00 88.50 169 LEU A N 1
ATOM 1327 C CA . LEU A 1 169 ? 16.653 1.096 -8.078 1.00 88.50 169 LEU A CA 1
ATOM 1328 C C . LEU A 1 169 ? 17.994 1.759 -8.410 1.00 88.50 169 LEU A C 1
ATOM 1330 O O . LEU A 1 169 ? 18.583 1.507 -9.467 1.00 88.50 169 LEU A O 1
ATOM 1334 N N . ARG A 1 170 ? 18.515 2.582 -7.496 1.00 89.62 170 ARG A N 1
ATOM 1335 C CA . ARG A 1 170 ? 19.829 3.200 -7.631 1.00 89.62 170 ARG A CA 1
ATOM 1336 C C . ARG A 1 170 ? 20.934 2.150 -7.603 1.00 89.62 170 ARG A C 1
ATOM 1338 O O . ARG A 1 170 ? 21.771 2.155 -8.498 1.00 89.62 170 ARG A O 1
ATOM 1345 N N . LEU A 1 171 ? 20.903 1.220 -6.653 1.00 89.44 171 LEU A N 1
ATOM 1346 C CA . LEU A 1 171 ? 21.866 0.119 -6.596 1.00 89.44 171 LEU A CA 1
ATOM 1347 C C . LEU A 1 171 ? 21.775 -0.783 -7.832 1.00 89.44 171 LEU A C 1
ATOM 1349 O O . LEU A 1 171 ? 22.804 -1.156 -8.386 1.00 89.44 171 LEU A O 1
ATOM 1353 N N . GLN A 1 172 ? 20.565 -1.078 -8.316 1.00 86.88 172 GLN A N 1
ATOM 1354 C CA . GLN A 1 172 ? 20.358 -1.918 -9.500 1.00 86.88 172 GLN A CA 1
ATOM 1355 C C . GLN A 1 172 ? 20.842 -1.255 -10.801 1.00 86.88 172 GLN A C 1
ATOM 1357 O O . GLN A 1 172 ? 21.205 -1.956 -11.743 1.00 86.88 172 GLN A O 1
ATOM 1362 N N . SER A 1 173 ? 20.829 0.081 -10.871 1.00 85.62 173 SER A N 1
ATOM 1363 C CA . SER A 1 173 ? 21.262 0.846 -12.052 1.00 85.62 173 SER A CA 1
ATOM 1364 C C . SER A 1 173 ? 22.753 1.193 -12.061 1.00 85.62 173 SER A C 1
ATOM 1366 O O . SER A 1 173 ? 23.287 1.548 -13.112 1.00 85.62 173 SER A O 1
ATOM 1368 N N . LEU A 1 174 ? 23.433 1.103 -10.917 1.00 86.94 174 LEU A N 1
ATOM 1369 C CA . LEU A 1 174 ? 24.866 1.358 -10.812 1.00 86.94 174 LEU A CA 1
ATOM 1370 C C . LEU A 1 174 ? 25.686 0.140 -11.264 1.00 86.94 174 LEU A C 1
ATOM 1372 O O . LEU A 1 174 ? 25.342 -1.013 -11.000 1.00 86.94 174 LEU A O 1
ATOM 1376 N N . GLY A 1 175 ? 26.809 0.409 -11.933 1.00 84.12 175 GLY A N 1
ATOM 1377 C CA . GLY A 1 175 ? 27.788 -0.623 -12.274 1.00 84.12 175 GLY A CA 1
ATOM 1378 C C . GLY A 1 175 ? 28.531 -1.134 -11.038 1.00 84.12 175 GLY A C 1
ATOM 1379 O O . GLY A 1 175 ? 28.678 -0.412 -10.052 1.00 84.12 175 GLY A O 1
ATOM 1380 N N . GLU A 1 176 ? 29.047 -2.360 -11.115 1.00 86.25 176 GLU A N 1
ATOM 1381 C CA . GLU A 1 176 ? 29.779 -3.024 -10.022 1.00 86.25 176 GLU A CA 1
ATOM 1382 C C . GLU A 1 176 ? 30.970 -2.190 -9.519 1.00 86.25 176 GLU A C 1
ATOM 1384 O O . GLU A 1 176 ? 31.152 -2.018 -8.318 1.00 86.25 176 GLU A O 1
ATOM 1389 N N . ASN A 1 177 ? 31.698 -1.543 -10.436 1.00 89.38 177 ASN A N 1
ATOM 1390 C CA . ASN A 1 177 ? 32.833 -0.663 -10.119 1.00 89.38 177 ASN A CA 1
ATOM 1391 C C . ASN A 1 177 ? 32.463 0.558 -9.253 1.00 89.38 177 ASN A C 1
ATOM 1393 O O . ASN A 1 177 ? 33.347 1.225 -8.724 1.00 89.38 177 ASN A O 1
ATOM 1397 N N . LEU A 1 178 ? 31.172 0.881 -9.142 1.00 88.38 178 LEU A N 1
ATOM 1398 C CA . LEU A 1 178 ? 30.638 1.978 -8.333 1.00 88.38 178 LEU A CA 1
ATOM 1399 C C . LEU A 1 178 ? 29.858 1.465 -7.107 1.00 88.38 178 LEU A C 1
ATOM 1401 O O . LEU A 1 178 ? 29.118 2.234 -6.497 1.00 88.38 178 LEU A O 1
ATOM 1405 N N . GLY A 1 179 ? 29.987 0.176 -6.766 1.00 84.44 179 GLY A N 1
ATOM 1406 C CA . GLY A 1 179 ? 29.266 -0.461 -5.658 1.00 84.44 179 GLY A CA 1
ATOM 1407 C C . GLY A 1 179 ? 27.804 -0.803 -5.968 1.00 84.44 179 GLY A C 1
ATOM 1408 O O . GLY A 1 179 ? 27.015 -1.006 -5.047 1.00 84.44 179 GLY A O 1
ATOM 1409 N N . GLY A 1 180 ? 27.421 -0.826 -7.248 1.00 87.31 180 GLY A N 1
ATOM 1410 C CA . GLY A 1 180 ? 26.094 -1.255 -7.689 1.00 87.31 180 GLY A CA 1
ATOM 1411 C C . GLY A 1 180 ? 25.976 -2.766 -7.886 1.00 87.31 180 GLY A C 1
ATOM 1412 O O . GLY A 1 180 ? 26.949 -3.506 -7.777 1.00 87.31 180 GLY A O 1
ATOM 1413 N N . ALA A 1 181 ? 24.773 -3.225 -8.228 1.00 83.56 181 ALA A N 1
ATOM 1414 C CA . ALA A 1 181 ? 24.483 -4.646 -8.423 1.00 83.56 181 ALA A CA 1
ATOM 1415 C C . ALA A 1 181 ? 25.135 -5.234 -9.690 1.00 83.56 181 ALA A C 1
ATOM 1417 O O . ALA A 1 181 ? 25.248 -6.453 -9.818 1.00 83.56 181 ALA A O 1
ATOM 1418 N N . GLY A 1 182 ? 25.576 -4.390 -10.631 1.00 83.81 182 GLY A N 1
ATOM 1419 C CA . GLY A 1 182 ? 26.249 -4.837 -11.849 1.00 83.81 182 GLY A CA 1
ATOM 1420 C C . GLY A 1 182 ? 25.368 -5.772 -12.682 1.00 83.81 182 GLY A C 1
ATOM 1421 O O . GLY A 1 182 ? 24.293 -5.384 -13.133 1.00 83.81 182 GLY A O 1
ATOM 1422 N N . SER A 1 183 ? 25.837 -7.003 -12.901 1.00 81.94 183 SER A N 1
ATOM 1423 C CA . SER A 1 183 ? 25.076 -8.050 -13.604 1.00 81.94 183 SER A CA 1
ATOM 1424 C C . SER A 1 183 ? 24.123 -8.836 -12.693 1.00 81.94 183 SER A C 1
ATOM 1426 O O . SER A 1 183 ? 23.303 -9.616 -13.181 1.00 81.94 183 SER A O 1
ATOM 1428 N N . VAL A 1 184 ? 24.215 -8.632 -11.377 1.00 81.88 184 VAL A N 1
ATOM 1429 C CA . VAL A 1 184 ? 23.407 -9.325 -10.377 1.00 81.88 184 VAL A CA 1
ATOM 1430 C C . VAL A 1 184 ? 22.071 -8.609 -10.197 1.00 81.88 184 VAL A C 1
ATOM 1432 O O . VAL A 1 184 ? 21.935 -7.391 -10.340 1.00 81.88 184 VAL A O 1
ATOM 1435 N N . ARG A 1 185 ? 21.048 -9.400 -9.886 1.00 82.56 185 ARG A N 1
ATOM 1436 C CA . ARG A 1 185 ? 19.706 -8.916 -9.584 1.00 82.56 185 ARG A CA 1
ATOM 1437 C C . ARG A 1 185 ? 19.532 -8.789 -8.081 1.00 82.56 185 ARG A C 1
ATOM 1439 O O . ARG A 1 185 ? 19.761 -9.756 -7.359 1.00 82.56 185 ARG A O 1
ATOM 1446 N N . ILE A 1 186 ? 19.074 -7.630 -7.628 1.00 83.12 186 ILE A N 1
ATOM 1447 C CA . ILE A 1 186 ? 18.705 -7.438 -6.230 1.00 83.12 186 ILE A CA 1
ATOM 1448 C C . ILE A 1 186 ? 17.373 -8.148 -5.979 1.00 83.12 186 ILE A C 1
ATOM 1450 O O . ILE A 1 186 ? 16.367 -7.889 -6.647 1.00 83.12 186 ILE A O 1
ATOM 1454 N N . GLU A 1 187 ? 17.383 -9.065 -5.017 1.00 83.44 187 GLU A N 1
ATOM 1455 C CA . GLU A 1 187 ? 16.170 -9.591 -4.403 1.00 83.44 187 GLU A CA 1
ATOM 1456 C C . GLU A 1 187 ? 15.810 -8.676 -3.237 1.00 83.44 187 GLU A C 1
ATOM 1458 O O . GLU A 1 187 ? 16.655 -8.357 -2.400 1.00 83.44 187 GLU A O 1
ATOM 1463 N N . TRP A 1 188 ? 14.561 -8.225 -3.207 1.00 82.00 188 TRP A N 1
ATOM 1464 C CA . TRP A 1 188 ? 14.060 -7.396 -2.121 1.00 82.00 188 TRP A CA 1
ATOM 1465 C C . TRP A 1 188 ? 12.821 -8.012 -1.519 1.00 82.00 188 TRP A C 1
ATOM 1467 O O . TRP A 1 188 ? 11.918 -8.465 -2.230 1.00 82.00 188 TRP A O 1
ATOM 1477 N N . GLU A 1 189 ? 12.827 -8.017 -0.195 1.00 83.62 189 GLU A N 1
ATOM 1478 C CA . GLU A 1 189 ? 11.757 -8.503 0.642 1.00 83.62 189 GLU A CA 1
ATOM 1479 C C . GLU A 1 189 ? 11.130 -7.321 1.368 1.00 83.62 189 GLU A C 1
ATOM 1481 O O . GLU A 1 189 ? 11.828 -6.532 2.010 1.00 83.62 189 GLU A O 1
ATOM 1486 N N . VAL A 1 190 ? 9.815 -7.190 1.226 1.00 82.12 190 VAL A N 1
ATOM 1487 C CA . VAL A 1 190 ? 9.043 -6.119 1.849 1.00 82.12 190 VAL A CA 1
ATOM 1488 C C . VAL A 1 190 ? 7.981 -6.747 2.728 1.00 82.12 190 VAL A C 1
ATOM 1490 O O . VAL A 1 190 ? 7.262 -7.650 2.290 1.00 82.12 190 VAL A O 1
ATOM 1493 N N . ASP A 1 191 ? 7.913 -6.267 3.962 1.00 85.69 191 ASP A N 1
ATOM 1494 C CA . ASP A 1 191 ? 6.923 -6.690 4.942 1.00 85.69 191 ASP A CA 1
ATOM 1495 C C . ASP A 1 191 ? 5.513 -6.228 4.527 1.00 85.69 191 ASP A C 1
ATOM 1497 O O . ASP A 1 191 ? 5.347 -5.165 3.919 1.00 85.69 191 ASP A O 1
ATOM 1501 N N . ASP A 1 192 ? 4.488 -7.026 4.836 1.00 86.06 192 ASP A N 1
ATOM 1502 C CA . ASP A 1 192 ? 3.103 -6.689 4.499 1.00 86.06 192 ASP A CA 1
ATOM 1503 C C . ASP A 1 192 ? 2.613 -5.444 5.260 1.00 86.06 192 ASP A C 1
ATOM 1505 O O . ASP A 1 192 ? 1.843 -4.656 4.700 1.00 86.06 192 ASP A O 1
ATOM 1509 N N . SER A 1 193 ? 3.136 -5.190 6.464 1.00 84.69 193 SER A N 1
ATOM 1510 C CA . SER A 1 193 ? 2.867 -3.974 7.245 1.00 84.69 193 SER A CA 1
ATOM 1511 C C . SER A 1 193 ? 3.196 -2.685 6.490 1.00 84.69 193 SER A C 1
ATOM 1513 O O . SER A 1 193 ? 2.418 -1.734 6.557 1.00 84.69 193 SER A O 1
ATOM 1515 N N . VAL A 1 194 ? 4.267 -2.664 5.686 1.00 85.38 194 VAL A N 1
ATOM 1516 C CA . VAL A 1 194 ? 4.649 -1.484 4.889 1.00 85.38 194 VAL A CA 1
ATOM 1517 C C . VAL A 1 194 ? 3.519 -1.089 3.941 1.00 85.38 194 VAL A C 1
ATOM 1519 O O . VAL A 1 194 ? 3.203 0.083 3.798 1.00 85.38 194 VAL A O 1
ATOM 1522 N N . PHE A 1 195 ? 2.837 -2.047 3.318 1.00 85.56 195 PHE A N 1
ATOM 1523 C CA . PHE A 1 195 ? 1.718 -1.719 2.432 1.00 85.56 195 PHE A CA 1
ATOM 1524 C C . PHE A 1 195 ? 0.457 -1.370 3.219 1.00 85.56 195 PHE A C 1
ATOM 1526 O O . PHE A 1 195 ? -0.237 -0.408 2.885 1.00 85.56 195 PHE A O 1
ATOM 1533 N N . LEU A 1 196 ? 0.189 -2.118 4.290 1.00 85.31 196 LEU A N 1
ATOM 1534 C CA . LEU A 1 196 ? -1.026 -1.980 5.089 1.00 85.31 196 LEU A CA 1
ATOM 1535 C C . LEU A 1 196 ? -1.087 -0.672 5.897 1.00 85.31 196 LEU A C 1
ATOM 1537 O O . LEU A 1 196 ? -2.192 -0.211 6.198 1.00 85.31 196 LEU A O 1
ATOM 1541 N N . GLU A 1 197 ? 0.060 -0.071 6.225 1.00 83.38 197 GLU A N 1
ATOM 1542 C CA . GLU A 1 197 ? 0.153 1.100 7.108 1.00 83.38 197 GLU A CA 1
ATOM 1543 C C . GLU A 1 197 ? 0.569 2.395 6.392 1.00 83.38 197 GLU A C 1
ATOM 1545 O O . GLU A 1 197 ? 0.181 3.478 6.829 1.00 83.38 197 GLU A O 1
ATOM 1550 N N . SER A 1 198 ? 1.303 2.321 5.275 1.00 79.69 198 SER A N 1
ATOM 1551 C CA . SER A 1 198 ? 1.933 3.507 4.676 1.00 79.69 198 SER A CA 1
ATOM 1552 C C . SER A 1 198 ? 1.003 4.441 3.900 1.00 79.69 198 SER A C 1
ATOM 1554 O O . SER A 1 198 ? 1.204 5.654 3.925 1.00 79.69 198 SER A O 1
ATOM 1556 N N . GLY A 1 199 ? 0.010 3.920 3.172 1.00 79.19 199 GLY A N 1
ATOM 1557 C CA . GLY A 1 199 ? -0.741 4.743 2.206 1.00 79.19 199 GLY A CA 1
ATOM 1558 C C . GLY A 1 199 ? -2.199 4.355 1.984 1.00 79.19 199 GLY A C 1
ATOM 1559 O O . GLY A 1 199 ? -2.823 4.831 1.039 1.00 79.19 199 GLY A O 1
ATOM 1560 N N . GLY A 1 200 ? -2.747 3.481 2.827 1.00 86.69 200 GLY A N 1
ATOM 1561 C CA . GLY A 1 200 ? -4.119 3.006 2.683 1.00 86.69 200 GLY A CA 1
ATOM 1562 C C . GLY A 1 200 ? -4.314 2.003 1.541 1.00 86.69 200 GLY A C 1
ATOM 1563 O O . GLY A 1 200 ? -3.367 1.442 0.978 1.00 86.69 200 GLY A O 1
ATOM 1564 N N . LYS A 1 201 ? -5.585 1.731 1.231 1.00 88.56 201 LYS A N 1
ATOM 1565 C CA . LYS A 1 201 ? -5.984 0.658 0.309 1.00 88.56 201 LYS A CA 1
ATOM 1566 C C . LYS A 1 201 ? -5.598 0.973 -1.134 1.00 88.56 201 LYS A C 1
ATOM 1568 O O . LYS A 1 201 ? -5.164 0.082 -1.864 1.00 88.56 201 LYS A O 1
ATOM 1573 N N . GLU A 1 202 ? -5.734 2.231 -1.530 1.00 90.31 202 GLU A N 1
ATOM 1574 C CA . GLU A 1 202 ? -5.415 2.727 -2.865 1.00 90.31 202 GLU A CA 1
ATOM 1575 C C . GLU A 1 202 ? -3.920 2.561 -3.146 1.00 90.31 202 GLU A C 1
ATOM 1577 O O . GLU A 1 202 ? -3.552 1.954 -4.150 1.00 90.31 202 GLU A O 1
ATOM 1582 N N . PHE A 1 203 ? -3.065 2.988 -2.208 1.00 92.38 203 PHE A N 1
ATOM 1583 C CA . PHE A 1 203 ? -1.619 2.783 -2.297 1.00 92.38 203 PHE A CA 1
ATOM 1584 C C . PHE A 1 203 ? -1.262 1.303 -2.387 1.00 92.38 203 PHE A C 1
ATOM 1586 O O . PHE A 1 203 ? -0.490 0.913 -3.253 1.00 92.38 203 PHE A O 1
ATOM 1593 N N . THR A 1 204 ? -1.841 0.473 -1.516 1.00 91.12 204 THR A N 1
ATOM 1594 C CA . THR A 1 204 ? -1.572 -0.970 -1.483 1.00 91.12 204 THR A CA 1
ATOM 1595 C C . THR A 1 204 ? -1.853 -1.628 -2.835 1.00 91.12 204 THR A C 1
ATOM 1597 O O . THR A 1 204 ? -1.043 -2.404 -3.345 1.00 91.12 204 THR A O 1
ATOM 1600 N N . THR A 1 205 ? -3.004 -1.301 -3.422 1.00 91.25 205 THR A N 1
ATOM 1601 C CA . THR A 1 205 ? -3.460 -1.870 -4.695 1.00 91.25 205 THR A CA 1
ATOM 1602 C C . THR A 1 205 ? -2.545 -1.421 -5.836 1.00 91.25 205 THR A C 1
ATOM 1604 O O . THR A 1 205 ? -2.006 -2.249 -6.570 1.00 91.25 205 THR A O 1
ATOM 1607 N N . GLU A 1 206 ? -2.281 -0.117 -5.928 1.00 92.06 206 GLU A N 1
ATOM 1608 C CA . GLU A 1 206 ? -1.401 0.457 -6.949 1.00 92.06 206 GLU A CA 1
ATOM 1609 C C . GLU A 1 206 ? 0.046 -0.026 -6.807 1.00 92.06 206 GLU A C 1
ATOM 1611 O O . GLU A 1 206 ? 0.709 -0.304 -7.805 1.00 92.06 206 GLU A O 1
ATOM 1616 N N . ALA A 1 207 ? 0.544 -0.195 -5.583 1.00 91.50 207 ALA A N 1
ATOM 1617 C CA . ALA A 1 207 ? 1.885 -0.705 -5.343 1.00 91.50 207 ALA A CA 1
ATOM 1618 C C . ALA A 1 207 ? 2.017 -2.166 -5.794 1.00 91.50 207 ALA A C 1
ATOM 1620 O O . ALA A 1 207 ? 2.991 -2.510 -6.461 1.00 91.50 207 ALA A O 1
ATOM 1621 N N . ILE A 1 208 ? 1.035 -3.029 -5.509 1.00 90.56 208 ILE A N 1
ATOM 1622 C CA . ILE A 1 208 ? 1.038 -4.414 -6.007 1.00 90.56 208 ILE A CA 1
ATOM 1623 C C . ILE A 1 208 ? 1.006 -4.439 -7.541 1.00 90.56 208 ILE A C 1
ATOM 1625 O O . ILE A 1 208 ? 1.787 -5.171 -8.158 1.00 90.56 208 ILE A O 1
ATOM 1629 N N . ASP A 1 209 ? 0.171 -3.619 -8.175 1.00 90.25 209 ASP A N 1
ATOM 1630 C CA . ASP A 1 209 ? 0.086 -3.566 -9.636 1.00 90.25 209 ASP A CA 1
ATOM 1631 C C . ASP A 1 209 ? 1.377 -3.041 -10.282 1.00 90.25 209 ASP A C 1
ATOM 1633 O O . ASP A 1 209 ? 1.842 -3.597 -11.281 1.00 90.25 209 ASP A O 1
ATOM 1637 N N . ASN A 1 210 ? 2.018 -2.031 -9.689 1.00 89.50 210 ASN A N 1
ATOM 1638 C CA . ASN A 1 210 ? 3.258 -1.445 -10.207 1.00 89.50 210 ASN A CA 1
ATOM 1639 C C . ASN A 1 210 ? 4.526 -2.234 -9.845 1.00 89.50 210 ASN A C 1
ATOM 1641 O O . ASN A 1 210 ? 5.524 -2.127 -10.552 1.00 89.50 210 ASN A O 1
ATOM 1645 N N . LEU A 1 211 ? 4.528 -3.032 -8.778 1.00 87.06 211 LEU A N 1
ATOM 1646 C CA . LEU A 1 211 ? 5.692 -3.848 -8.411 1.00 87.06 211 LEU A CA 1
ATOM 1647 C C . LEU A 1 211 ? 5.598 -5.265 -8.974 1.00 87.06 211 LEU A C 1
ATOM 1649 O O . LEU A 1 211 ? 6.578 -5.799 -9.496 1.00 87.06 211 LEU A O 1
ATOM 1653 N N . LYS A 1 212 ? 4.423 -5.891 -8.889 1.00 86.88 212 LYS A N 1
ATOM 1654 C CA . LYS A 1 212 ? 4.194 -7.263 -9.353 1.00 86.88 212 LYS A CA 1
ATOM 1655 C C . LYS A 1 212 ? 3.523 -7.287 -10.720 1.00 86.88 212 LYS A C 1
ATOM 1657 O O . LYS A 1 212 ? 3.995 -7.991 -11.608 1.00 86.88 212 LYS A O 1
ATOM 1662 N N . GLY A 1 213 ? 2.448 -6.527 -10.898 1.00 78.31 213 GLY A N 1
ATOM 1663 C CA . GLY A 1 213 ? 1.579 -6.605 -12.076 1.00 78.31 213 GLY A CA 1
ATOM 1664 C C . GLY A 1 213 ? 2.225 -6.161 -13.392 1.00 78.31 213 GLY A C 1
ATOM 1665 O O . GLY A 1 213 ? 1.918 -6.715 -14.447 1.00 78.31 213 GLY A O 1
ATOM 1666 N N . VAL A 1 214 ? 3.177 -5.228 -13.353 1.00 81.06 214 VAL A N 1
ATOM 1667 C CA . VAL A 1 214 ? 3.979 -4.816 -14.526 1.00 81.06 214 VAL A CA 1
ATOM 1668 C C . VAL A 1 214 ? 5.301 -5.576 -14.669 1.00 81.06 214 VAL A C 1
ATOM 1670 O O . VAL A 1 214 ? 5.941 -5.506 -15.723 1.00 81.06 214 VAL A O 1
ATOM 1673 N N . SER A 1 215 ? 5.720 -6.302 -13.628 1.00 75.62 215 SER A N 1
ATOM 1674 C CA . SER A 1 215 ? 6.946 -7.099 -13.653 1.00 75.62 215 SER A CA 1
ATOM 1675 C C . SER A 1 215 ? 6.792 -8.286 -14.590 1.00 75.62 215 SER A C 1
ATOM 1677 O O . SER A 1 215 ? 5.772 -8.967 -14.605 1.00 75.62 215 SER A O 1
ATOM 1679 N N . VAL A 1 216 ? 7.832 -8.565 -15.365 1.00 68.81 216 VAL A N 1
ATOM 1680 C CA . VAL A 1 216 ? 7.850 -9.692 -16.298 1.00 68.81 216 VAL A CA 1
ATOM 1681 C C . VAL A 1 216 ? 8.486 -10.877 -15.592 1.00 68.81 216 VAL A C 1
ATOM 1683 O O . VAL A 1 216 ? 9.606 -10.773 -15.078 1.00 68.81 216 VAL A O 1
ATOM 1686 N N . ARG A 1 217 ? 7.788 -12.017 -15.561 1.00 61.56 217 ARG A N 1
ATOM 1687 C CA . ARG A 1 217 ? 8.391 -13.268 -15.101 1.00 61.56 217 ARG A CA 1
ATOM 1688 C C . ARG A 1 217 ? 9.398 -13.710 -16.158 1.00 61.56 217 ARG A C 1
ATOM 1690 O O . ARG A 1 217 ? 9.011 -14.197 -17.212 1.00 61.56 217 ARG A O 1
ATOM 1697 N N . MET A 1 218 ? 10.682 -13.522 -15.871 1.00 51.38 218 MET A N 1
ATOM 1698 C CA . MET A 1 218 ? 11.727 -14.181 -16.649 1.00 51.38 218 MET A CA 1
ATOM 1699 C C . MET A 1 218 ? 11.592 -15.691 -16.426 1.00 51.38 218 MET A C 1
ATOM 1701 O O . MET A 1 218 ? 11.366 -16.096 -15.275 1.00 51.38 218 MET A O 1
ATOM 1705 N N . PRO A 1 219 ? 11.698 -16.527 -17.473 1.00 48.62 219 PRO A N 1
ATOM 1706 C CA . PRO A 1 219 ? 11.884 -17.953 -17.263 1.00 48.62 219 PRO A CA 1
ATOM 1707 C C . PRO A 1 219 ? 13.096 -18.129 -16.345 1.00 48.62 219 PRO A C 1
ATOM 1709 O O . PRO A 1 219 ? 14.097 -17.421 -16.484 1.00 48.62 219 PRO A O 1
ATOM 1712 N N . ALA A 1 220 ? 12.972 -19.006 -15.346 1.00 46.84 220 ALA A N 1
ATOM 1713 C CA . ALA A 1 220 ? 14.122 -19.368 -14.533 1.00 46.84 220 ALA A CA 1
ATOM 1714 C C . ALA A 1 220 ? 15.203 -19.852 -15.500 1.00 46.84 220 ALA A C 1
ATOM 1716 O O . ALA A 1 220 ? 14.900 -20.672 -16.365 1.00 46.84 220 ALA A O 1
ATOM 1717 N N . ALA A 1 221 ? 16.417 -19.308 -15.392 1.00 43.62 221 ALA A N 1
ATOM 1718 C CA . ALA A 1 221 ? 17.545 -19.865 -16.112 1.00 43.62 221 ALA A CA 1
ATOM 1719 C C . ALA A 1 221 ? 17.610 -21.345 -15.725 1.00 43.62 221 ALA A C 1
ATOM 1721 O O . ALA A 1 221 ? 17.857 -21.674 -14.560 1.00 43.62 221 ALA A O 1
ATOM 1722 N N . GLU A 1 222 ? 17.285 -22.223 -16.673 1.00 34.66 222 GLU A N 1
ATOM 1723 C CA . GLU A 1 222 ? 17.595 -23.636 -16.555 1.00 34.66 222 GLU A CA 1
ATOM 1724 C C . GLU A 1 222 ? 19.081 -23.686 -16.233 1.00 34.66 222 GLU A C 1
ATOM 1726 O O . GLU A 1 222 ? 19.904 -23.130 -16.964 1.00 34.66 222 GLU A O 1
ATOM 1731 N N . LYS A 1 223 ? 19.421 -24.253 -15.074 1.00 37.34 223 LYS A N 1
ATOM 1732 C CA . LYS A 1 223 ? 20.809 -24.557 -14.764 1.00 37.34 223 LYS A CA 1
ATOM 1733 C C . LYS A 1 223 ? 21.238 -25.572 -15.816 1.00 37.34 223 LYS A C 1
ATOM 1735 O O . LYS A 1 223 ? 20.932 -26.751 -15.679 1.00 37.34 223 LYS A O 1
ATOM 1740 N N . SER A 1 224 ? 21.868 -25.099 -16.884 1.00 37.31 224 SER A N 1
ATOM 1741 C CA . SER A 1 224 ? 22.626 -25.940 -17.795 1.00 37.31 224 SER A CA 1
ATOM 1742 C C . SER A 1 224 ? 23.723 -26.591 -16.958 1.00 37.31 224 SER A C 1
ATOM 1744 O O . SER A 1 224 ? 24.630 -25.903 -16.484 1.00 37.31 224 SER A O 1
ATOM 1746 N N . VAL A 1 225 ? 23.508 -27.878 -16.677 1.00 38.59 225 VAL A N 1
ATOM 1747 C CA . VAL A 1 225 ? 24.452 -28.812 -16.052 1.00 38.59 225 VAL A CA 1
ATOM 1748 C C . VAL A 1 225 ? 25.628 -29.034 -16.990 1.00 38.59 225 VAL A C 1
ATOM 1750 O O . VAL A 1 225 ? 25.376 -29.145 -18.211 1.00 38.59 225 VAL A O 1
#

Radius of gyration: 24.91 Å; chains: 1; bounding box: 61×59×68 Å

pLDDT: mean 72.35, std 22.76, range [26.22, 94.25]

Foldseek 3Di:
DDQPPFADEDEDEDDPPDDPDDDDDDDDDDDDDDDDDDPDDPPDPPPDDDDPLLVLLLVVLVVNPVSVVVLVVVLVPDDPVCNVVSVVVSVVSNVVNVVVVVVVLVVVLVVLLVPQAAQQLPDPVCSVPVPDPRLVVVLVVLVVVLCVVAVDPVQQLLVVVVVVVVVQSVLSPDDVVVVHCHVHHDYDYDYPCSLCGRGHDVNSNSVSCSNGNSRDDDDDPDPPD

Sequence (225 aa):
MEGYLTTQVRWRTWNSELPLHGIPSADHPLHVRTPPHTPSCPQFAPIWRPSPNIVELGQFFAQDAAAGTAMTDTLAALPPSQKATYTKLQASVRSAYHTWTSLRRLQEFRAFLASTTPGASLTPPARSDPHSPLARKERLERFTRFINAFCQPGTPGTHPFFEGLYGLLRLQSLGENLGGAGSVRIEWEVDDSVFLESGGKEFTTEAIDNLKGVSVRMPAAEKSV